Protein AF-W3AK14-F1 (afdb_monomer_lite)

pLDDT: mean 89.76, std 12.46, range [32.94, 98.81]

Structure (mmCIF, N/CA/C/O backbone):
data_AF-W3AK14-F1
#
_entry.id   AF-W3AK14-F1
#
loop_
_atom_site.group_PDB
_atom_site.id
_atom_site.type_symbol
_atom_site.label_atom_id
_atom_site.label_alt_id
_atom_site.label_comp_id
_atom_site.label_asym_id
_atom_site.label_entity_id
_atom_site.label_seq_id
_atom_site.pdbx_PDB_ins_code
_atom_site.Cartn_x
_atom_site.Cartn_y
_atom_site.Cartn_z
_atom_site.occupancy
_atom_site.B_iso_or_equiv
_atom_site.auth_seq_id
_atom_site.auth_comp_id
_atom_site.auth_asym_id
_atom_site.auth_atom_id
_atom_site.pdbx_PDB_model_num
ATOM 1 N N . MET A 1 1 ? -18.437 -0.699 27.699 1.00 44.84 1 MET A N 1
ATOM 2 C CA . MET A 1 1 ? -18.982 -1.347 26.489 1.00 44.84 1 MET A CA 1
ATOM 3 C C . MET A 1 1 ? -18.804 -2.836 26.699 1.00 44.84 1 MET A C 1
ATOM 5 O O . MET A 1 1 ? -17.667 -3.272 26.769 1.00 44.84 1 MET A O 1
ATOM 9 N N . SER A 1 2 ? -19.883 -3.567 26.959 1.00 55.47 2 SER A N 1
ATOM 10 C CA . SER A 1 2 ? -19.869 -5.024 27.132 1.00 55.47 2 SER A CA 1
ATOM 11 C C . SER A 1 2 ? -20.672 -5.646 25.998 1.00 55.47 2 SER A C 1
ATOM 13 O O . SER A 1 2 ? -21.665 -5.057 25.571 1.00 55.47 2 SER A O 1
ATOM 15 N N . GLN A 1 3 ? -20.251 -6.815 25.521 1.00 64.12 3 GLN A N 1
ATOM 16 C CA . GLN A 1 3 ? -21.016 -7.585 24.542 1.00 64.12 3 GLN A CA 1
ATOM 17 C C . GLN A 1 3 ? -22.385 -7.965 25.135 1.00 64.12 3 GLN A C 1
ATOM 19 O O . GLN A 1 3 ? -22.502 -8.167 26.348 1.00 64.12 3 GLN A O 1
ATOM 24 N N . GLY A 1 4 ? -23.422 -8.018 24.294 1.00 69.06 4 GLY A N 1
ATOM 25 C CA . GLY A 1 4 ? -24.735 -8.532 24.696 1.00 69.06 4 GLY A CA 1
ATOM 26 C C . GLY A 1 4 ? -24.680 -10.038 24.968 1.00 69.06 4 GLY A C 1
ATOM 27 O O . GLY A 1 4 ? -23.775 -10.718 24.486 1.00 69.06 4 GLY A O 1
ATOM 28 N N . ASP A 1 5 ? -25.643 -10.573 25.722 1.00 76.62 5 ASP A N 1
ATOM 29 C CA . ASP A 1 5 ? -25.675 -12.007 26.060 1.00 76.62 5 ASP A CA 1
ATOM 30 C C . ASP A 1 5 ? -25.705 -12.917 24.821 1.00 76.62 5 ASP A C 1
ATOM 32 O O . ASP A 1 5 ? -25.128 -14.004 24.848 1.00 76.62 5 ASP A O 1
ATOM 36 N N . ASP A 1 6 ? -26.275 -12.438 23.714 1.00 79.06 6 ASP A N 1
ATOM 37 C CA . ASP A 1 6 ? -26.351 -13.150 22.434 1.00 79.06 6 ASP A CA 1
ATOM 38 C C . ASP A 1 6 ? -24.960 -13.520 21.875 1.00 79.06 6 ASP A C 1
ATOM 40 O O . ASP A 1 6 ? -24.772 -14.560 21.247 1.00 79.06 6 ASP A O 1
ATOM 44 N N . TYR A 1 7 ? -23.924 -12.733 22.180 1.00 79.94 7 TYR A N 1
ATOM 45 C CA . TYR A 1 7 ? -22.560 -12.977 21.696 1.00 79.94 7 TYR A CA 1
ATOM 46 C C . TYR A 1 7 ? -21.865 -14.153 22.406 1.00 79.94 7 TYR A C 1
ATOM 48 O O . TYR A 1 7 ? -20.854 -14.656 21.912 1.00 79.94 7 TYR A O 1
ATOM 56 N N . LYS A 1 8 ? -22.390 -14.621 23.549 1.00 79.69 8 LYS A N 1
ATOM 57 C CA . LYS A 1 8 ? -21.769 -15.693 24.353 1.00 79.69 8 LYS A CA 1
ATOM 58 C C . LYS A 1 8 ? -21.825 -17.068 23.692 1.00 79.69 8 LYS A C 1
ATOM 60 O O . LYS A 1 8 ? -21.011 -17.921 24.022 1.00 79.69 8 LYS A O 1
ATOM 65 N N . ALA A 1 9 ? -22.788 -17.297 22.801 1.00 82.31 9 ALA A N 1
ATOM 66 C CA . ALA A 1 9 ? -22.972 -18.587 22.135 1.00 82.31 9 ALA A CA 1
ATOM 67 C C . ALA A 1 9 ? -22.236 -18.693 20.784 1.00 82.31 9 ALA A C 1
ATOM 69 O O . ALA A 1 9 ? -22.423 -19.672 20.066 1.00 82.31 9 ALA A O 1
ATOM 70 N N . ILE A 1 10 ? -21.417 -17.700 20.421 1.00 89.81 10 ILE A N 1
ATOM 71 C CA . ILE A 1 10 ? -20.567 -17.741 19.226 1.00 89.81 10 ILE A CA 1
ATOM 72 C C . ILE A 1 10 ? -19.163 -18.210 19.608 1.00 89.81 10 ILE A C 1
ATOM 74 O O . ILE A 1 10 ? -18.569 -17.703 20.558 1.00 89.81 10 ILE A O 1
ATOM 78 N N . GLU A 1 11 ? -18.619 -19.149 18.836 1.00 87.31 11 GLU A N 1
ATOM 79 C CA . GLU A 1 11 ? -17.213 -19.544 18.926 1.00 87.31 11 GLU A CA 1
ATOM 80 C C . GLU A 1 11 ? -16.347 -18.512 18.190 1.00 87.31 11 GLU A C 1
ATOM 82 O O . GLU A 1 11 ? -16.301 -18.453 16.958 1.00 87.31 11 GLU A O 1
ATOM 87 N N . TRP A 1 12 ? -15.696 -17.647 18.963 1.00 89.44 12 TRP A N 1
ATOM 88 C CA . TRP A 1 12 ? -14.807 -16.606 18.452 1.00 89.44 12 TRP A CA 1
ATOM 89 C C . TRP A 1 12 ? -13.426 -17.165 18.098 1.00 89.44 12 TRP A C 1
ATOM 91 O O . TRP A 1 12 ? -13.059 -18.256 18.530 1.00 89.44 12 TRP A O 1
ATOM 101 N N . GLN A 1 13 ? -12.654 -16.424 17.297 1.00 83.50 13 GLN A N 1
ATOM 102 C CA . GLN A 1 13 ? -11.307 -16.858 16.905 1.00 83.50 13 GLN A CA 1
ATOM 103 C C . GLN A 1 13 ? -10.377 -17.020 18.103 1.00 83.50 13 GLN A C 1
ATOM 105 O O . GLN A 1 13 ? -9.667 -18.016 18.209 1.00 83.50 13 GLN A O 1
ATOM 110 N N . ASP A 1 14 ? -10.404 -16.014 18.968 1.00 81.25 14 ASP A N 1
ATOM 111 C CA . ASP A 1 14 ? -9.589 -15.915 20.161 1.00 81.25 14 ASP A CA 1
ATOM 112 C C . ASP A 1 14 ? -10.519 -15.785 21.372 1.00 81.25 14 ASP A C 1
ATOM 114 O O . ASP A 1 14 ? -11.546 -15.091 21.327 1.00 81.25 14 ASP A O 1
ATOM 118 N N . ASP A 1 15 ? -10.149 -16.445 22.470 1.00 84.62 15 ASP A N 1
ATOM 119 C CA . ASP A 1 15 ? -10.844 -16.328 23.752 1.00 84.62 15 ASP A CA 1
ATOM 120 C C . ASP A 1 15 ? -10.463 -14.995 24.414 1.00 84.62 15 ASP A C 1
ATOM 122 O O . ASP A 1 15 ? -9.500 -14.892 25.176 1.00 84.62 15 ASP A O 1
ATOM 126 N N . LEU A 1 16 ? -11.158 -13.934 24.000 1.00 85.44 16 LEU A N 1
ATOM 127 C CA . LEU A 1 16 ? -10.924 -12.561 24.438 1.00 85.44 16 LEU A CA 1
ATOM 128 C C . LEU A 1 16 ? -11.930 -12.142 25.504 1.00 85.44 16 LEU A C 1
ATOM 130 O O . LEU A 1 16 ? -13.142 -12.323 25.348 1.00 85.44 16 LEU A O 1
ATOM 134 N N . GLU A 1 17 ? -11.429 -11.480 26.545 1.00 85.12 17 GLU A N 1
ATOM 135 C CA . GLU A 1 17 ? -12.278 -10.868 27.564 1.00 85.12 17 GLU A CA 1
ATOM 136 C C . GLU A 1 17 ? -13.127 -9.732 26.967 1.00 85.12 17 GLU A C 1
ATOM 138 O O . GLU A 1 17 ? -12.757 -9.075 25.991 1.00 85.12 17 GLU A O 1
ATOM 143 N N . ASN A 1 18 ? -14.292 -9.467 27.564 1.00 83.56 18 ASN A N 1
ATOM 144 C CA . ASN A 1 18 ? -15.241 -8.478 27.041 1.00 83.56 18 ASN A CA 1
ATOM 145 C C . ASN A 1 18 ? -14.652 -7.067 26.910 1.00 83.56 18 ASN A C 1
ATOM 147 O O . ASN A 1 18 ? -15.048 -6.317 26.019 1.00 83.56 18 ASN A O 1
ATOM 151 N N . ASP A 1 19 ? -13.735 -6.685 27.794 1.00 87.31 19 ASP A N 1
ATOM 152 C CA . ASP A 1 19 ? -13.059 -5.391 27.763 1.00 87.31 19 ASP A CA 1
ATOM 153 C C . ASP A 1 19 ? -11.924 -5.332 26.727 1.00 87.31 19 ASP A C 1
ATOM 155 O O . ASP A 1 19 ? -11.477 -4.237 26.387 1.00 87.31 19 ASP A O 1
ATOM 159 N N . GLN A 1 20 ? -11.510 -6.464 26.160 1.00 89.19 20 GLN A N 1
ATOM 160 C CA . GLN A 1 20 ? -10.538 -6.547 25.069 1.00 89.19 20 GLN A CA 1
ATOM 161 C C . GLN A 1 20 ? -11.198 -6.440 23.692 1.00 89.19 20 GLN A C 1
ATOM 163 O O . GLN A 1 20 ? -10.502 -6.417 22.680 1.00 89.19 20 GLN A O 1
ATOM 168 N N . VAL A 1 21 ? -12.524 -6.340 23.626 1.00 91.81 21 VAL A N 1
ATOM 169 C CA . VAL A 1 21 ? -13.278 -6.336 22.371 1.00 91.81 21 VAL A CA 1
ATOM 170 C C . VAL A 1 21 ? -14.102 -5.057 22.243 1.00 91.81 21 VAL A C 1
ATOM 172 O O . VAL A 1 21 ? -14.650 -4.543 23.221 1.00 91.81 21 VAL A O 1
ATOM 175 N N . ALA A 1 22 ? -14.189 -4.528 21.026 1.00 93.56 22 ALA A N 1
ATOM 176 C CA . ALA A 1 22 ? -15.160 -3.503 20.659 1.00 93.56 22 ALA A CA 1
ATOM 177 C C . ALA A 1 22 ? -16.280 -4.114 19.808 1.00 93.56 22 ALA A C 1
ATOM 179 O O . ALA A 1 22 ? -16.039 -5.013 19.003 1.00 93.56 22 ALA A O 1
ATOM 180 N N . THR A 1 23 ? -17.502 -3.599 19.954 1.00 93.69 23 THR A N 1
ATOM 181 C CA . THR A 1 23 ? -18.663 -4.042 19.170 1.00 93.69 23 THR A CA 1
ATOM 182 C C . THR A 1 23 ? -19.266 -2.870 18.407 1.00 93.69 23 THR A C 1
ATOM 184 O O . THR A 1 23 ? -19.572 -1.833 18.999 1.00 93.69 23 THR A O 1
ATOM 187 N N . VAL A 1 24 ? -19.465 -3.031 17.097 1.00 93.94 24 VAL A N 1
ATOM 188 C CA . VAL A 1 24 ? -20.195 -2.053 16.278 1.00 93.94 24 VAL A CA 1
ATOM 189 C C . VAL A 1 24 ? -21.686 -2.352 16.385 1.00 93.94 24 VAL A C 1
ATOM 191 O O . VAL A 1 24 ? -22.186 -3.273 15.752 1.00 93.94 24 VAL A O 1
ATOM 194 N N . HIS A 1 25 ? -22.404 -1.566 17.188 1.00 89.81 25 HIS A N 1
ATOM 195 C CA . HIS A 1 25 ? -23.840 -1.779 17.416 1.00 89.81 25 HIS A CA 1
ATOM 196 C C . HIS A 1 25 ? -24.727 -1.347 16.243 1.00 89.81 25 HIS A C 1
ATOM 198 O O . HIS A 1 25 ? -25.789 -1.921 16.021 1.00 89.81 25 HIS A O 1
ATOM 204 N N . LEU A 1 26 ? -24.330 -0.302 15.514 1.00 90.75 26 LEU A N 1
ATOM 205 C CA . LEU A 1 26 ? -25.087 0.205 14.377 1.00 90.75 26 LEU A CA 1
ATOM 206 C C . LEU A 1 26 ? -24.144 0.851 13.371 1.00 90.75 26 LEU A C 1
ATOM 208 O O . LEU A 1 26 ? -23.379 1.751 13.709 1.00 90.75 26 LEU A O 1
ATOM 212 N N . LEU A 1 27 ? -24.270 0.430 12.117 1.00 93.44 27 LEU A N 1
ATOM 213 C CA . LEU A 1 27 ? -23.624 1.061 10.979 1.00 93.44 27 LEU A CA 1
ATOM 214 C C . LEU A 1 27 ? -24.686 1.381 9.931 1.00 93.44 27 LEU A C 1
ATOM 216 O O . LEU A 1 27 ? -25.362 0.490 9.419 1.00 93.44 27 LEU A O 1
ATOM 220 N N . ALA A 1 28 ? -24.820 2.660 9.598 1.00 92.19 28 ALA A N 1
ATOM 221 C CA . ALA A 1 28 ? -25.765 3.123 8.596 1.00 92.19 28 ALA A CA 1
ATOM 222 C C . ALA A 1 28 ? -25.130 4.205 7.723 1.00 92.19 28 ALA A C 1
ATOM 224 O O . ALA A 1 28 ? -24.455 5.106 8.213 1.00 92.19 28 ALA A O 1
ATOM 225 N N . ILE A 1 29 ? -25.391 4.129 6.418 1.00 91.62 29 ILE A N 1
ATOM 226 C CA . ILE A 1 29 ? -25.016 5.153 5.441 1.00 91.62 29 ILE A CA 1
ATOM 227 C C . ILE A 1 29 ? -26.296 5.685 4.809 1.00 91.62 29 ILE A C 1
ATOM 229 O O . ILE A 1 29 ? -27.129 4.904 4.337 1.00 91.62 29 ILE A O 1
ATOM 233 N N . CYS A 1 30 ? -26.434 7.012 4.769 1.00 92.62 30 CYS A N 1
ATOM 234 C CA . CYS A 1 30 ? -27.542 7.678 4.090 1.00 92.62 30 CYS A CA 1
ATOM 235 C C . CYS A 1 30 ? -27.665 7.173 2.634 1.00 92.62 30 CYS A C 1
ATOM 237 O O . CYS A 1 30 ? -26.647 7.148 1.938 1.00 92.62 30 CYS A O 1
ATOM 239 N N . PRO A 1 31 ? -28.866 6.799 2.138 1.00 91.94 31 PRO A N 1
ATOM 240 C CA . PRO A 1 31 ? -29.036 6.182 0.818 1.00 91.94 31 PRO A CA 1
ATOM 241 C C . PRO A 1 31 ? -28.364 6.931 -0.343 1.00 91.94 31 PRO A C 1
ATOM 243 O O . PRO A 1 31 ? -27.741 6.300 -1.192 1.00 91.94 31 PRO A O 1
ATOM 246 N N . GLY A 1 32 ? -28.393 8.271 -0.347 1.00 94.00 32 GLY A N 1
ATOM 247 C CA . GLY A 1 32 ? -27.749 9.095 -1.386 1.00 94.00 32 GLY A CA 1
ATOM 248 C C . GLY A 1 32 ? -26.211 9.042 -1.413 1.00 94.00 32 GLY A C 1
ATOM 249 O O . GLY A 1 32 ? -25.587 9.524 -2.361 1.00 94.00 32 GLY A O 1
ATOM 250 N N . TYR A 1 33 ? -25.597 8.447 -0.388 1.00 90.06 33 TYR A N 1
ATOM 251 C CA . TYR A 1 33 ? -24.147 8.340 -0.201 1.00 90.06 33 TYR A CA 1
ATOM 252 C C . TYR A 1 33 ? -23.646 6.887 -0.200 1.00 90.06 33 TYR A C 1
ATOM 254 O O . TYR A 1 33 ? -22.452 6.641 -0.018 1.00 90.06 33 TYR A O 1
ATOM 262 N N . GLN A 1 34 ? -24.532 5.912 -0.420 1.00 87.25 34 GLN A N 1
ATOM 263 C CA . GLN A 1 34 ? -24.154 4.504 -0.540 1.00 87.25 34 GLN A CA 1
ATOM 264 C C . GLN A 1 34 ? -23.366 4.241 -1.836 1.00 87.25 34 GLN A C 1
ATOM 266 O O . GLN A 1 34 ? -23.369 5.046 -2.765 1.00 87.25 34 GLN A O 1
ATOM 271 N N . GLY A 1 35 ? -22.643 3.117 -1.887 1.00 85.19 35 GLY A N 1
ATOM 272 C CA . GLY A 1 35 ? -21.841 2.732 -3.058 1.00 85.19 35 GLY A CA 1
ATOM 273 C C . GLY A 1 35 ? -20.520 3.495 -3.230 1.00 85.19 35 GLY A C 1
ATOM 274 O O . GLY A 1 35 ? -19.834 3.285 -4.221 1.00 85.19 35 GLY A O 1
ATOM 275 N N . ARG A 1 36 ? -20.138 4.348 -2.268 1.00 88.88 36 ARG A N 1
ATOM 276 C CA . ARG A 1 36 ? -18.900 5.158 -2.291 1.00 88.88 36 ARG A CA 1
ATOM 277 C C . ARG A 1 36 ? -17.838 4.686 -1.291 1.00 88.88 36 ARG A C 1
ATOM 279 O O . ARG A 1 36 ? -17.079 5.491 -0.767 1.00 88.88 36 ARG A O 1
ATOM 286 N N . SER A 1 37 ? -17.863 3.403 -0.928 1.00 87.06 37 SER A N 1
ATOM 287 C CA . SER A 1 37 ? -16.956 2.785 0.061 1.00 87.06 37 SER A CA 1
ATOM 288 C C . SER A 1 37 ? -16.943 3.417 1.467 1.00 87.06 37 SER A C 1
ATOM 290 O O . SER A 1 37 ? -16.118 3.046 2.293 1.00 87.06 37 SER A O 1
ATOM 292 N N . LEU A 1 38 ? -17.885 4.312 1.792 1.00 90.00 38 LEU A N 1
ATOM 293 C CA . LEU A 1 38 ? -17.934 4.989 3.095 1.00 90.00 38 LEU A CA 1
ATOM 294 C C . LEU A 1 38 ? -18.124 4.024 4.269 1.00 90.00 38 LEU A C 1
ATOM 296 O O . LEU A 1 38 ? -17.532 4.229 5.317 1.00 90.00 38 LEU A O 1
ATOM 300 N N . GLY A 1 39 ? -18.915 2.960 4.099 1.00 92.94 39 GLY A N 1
ATOM 301 C CA . GLY A 1 39 ? -19.107 1.971 5.163 1.00 92.94 39 GLY A CA 1
ATOM 302 C C . GLY A 1 39 ? -17.822 1.220 5.521 1.00 92.94 39 GLY A C 1
ATOM 303 O O . GLY A 1 39 ? -17.601 0.946 6.692 1.00 92.94 39 GLY A O 1
ATOM 304 N N . ILE A 1 40 ? -16.949 0.967 4.539 1.00 90.50 40 ILE A N 1
ATOM 305 C CA . ILE A 1 40 ? -15.630 0.357 4.772 1.00 90.50 40 ILE A CA 1
ATOM 306 C C . ILE A 1 40 ? -14.743 1.336 5.543 1.00 90.50 40 ILE A C 1
ATOM 308 O O . ILE A 1 40 ? -14.226 0.972 6.590 1.00 90.50 40 ILE A O 1
ATOM 312 N N . ARG A 1 41 ? -14.686 2.602 5.110 1.00 88.12 41 ARG A N 1
ATOM 313 C CA . ARG A 1 41 ? -13.916 3.654 5.797 1.00 88.12 41 ARG A CA 1
ATOM 314 C C . ARG A 1 41 ? -14.342 3.866 7.251 1.00 88.12 41 ARG A C 1
ATOM 316 O O . ARG A 1 41 ? -13.508 4.123 8.106 1.00 88.12 41 ARG A O 1
ATOM 323 N N . ILE A 1 42 ? -15.641 3.763 7.546 1.00 94.12 42 ILE A N 1
ATOM 324 C CA . ILE A 1 42 ? -16.137 3.852 8.928 1.00 94.12 42 ILE A CA 1
ATOM 325 C C . ILE A 1 42 ? -15.684 2.644 9.754 1.00 94.12 42 ILE A C 1
ATOM 327 O O . ILE A 1 42 ? -15.353 2.809 10.923 1.00 94.12 42 ILE A O 1
ATOM 331 N N . LEU A 1 43 ? -15.684 1.440 9.175 1.00 95.12 43 LEU A N 1
ATOM 332 C CA . LEU A 1 43 ? -15.215 0.237 9.868 1.00 95.12 43 LEU A CA 1
ATOM 333 C C . LEU A 1 43 ? -13.708 0.288 10.140 1.00 95.12 43 LEU A C 1
ATOM 335 O O . LEU A 1 43 ? -13.295 -0.100 11.226 1.00 95.12 43 LEU A O 1
ATOM 339 N N . GLU A 1 44 ? -12.923 0.809 9.197 1.00 89.12 44 GLU A N 1
ATOM 340 C CA . GLU A 1 44 ? -11.485 1.051 9.366 1.00 89.12 44 GLU A CA 1
ATOM 341 C C . GLU A 1 44 ? -11.224 2.054 10.504 1.00 89.12 44 GLU A C 1
ATOM 343 O O . GLU A 1 44 ? -10.461 1.759 11.418 1.00 89.12 44 GLU A O 1
ATOM 348 N N . GLU A 1 45 ? -11.936 3.187 10.549 1.00 90.12 45 GLU A N 1
ATOM 349 C CA . GLU A 1 45 ? -11.798 4.137 11.668 1.00 90.12 45 GLU A CA 1
ATOM 350 C C . GLU A 1 45 ? -12.267 3.530 13.002 1.00 90.12 45 GLU A C 1
ATOM 352 O O . GLU A 1 45 ? -11.667 3.767 14.050 1.00 90.12 45 GLU A O 1
ATOM 357 N N . ALA A 1 46 ? -13.332 2.722 12.996 1.00 94.06 46 ALA A N 1
ATOM 358 C CA . ALA A 1 46 ? -13.801 2.041 14.201 1.00 94.06 46 ALA A CA 1
ATOM 359 C C . ALA A 1 46 ? -12.753 1.056 14.743 1.00 94.06 46 ALA A C 1
ATOM 361 O O . ALA A 1 46 ? -12.567 0.965 15.958 1.00 94.06 46 ALA A O 1
ATOM 362 N N . GLU A 1 47 ? -12.061 0.345 13.854 1.00 91.06 47 GLU A N 1
ATOM 363 C CA . GLU A 1 47 ? -10.939 -0.530 14.186 1.00 91.06 47 GLU A CA 1
ATOM 364 C C . GLU A 1 47 ? -9.771 0.263 14.777 1.00 91.06 47 GLU A C 1
ATOM 366 O O . GLU A 1 47 ? -9.238 -0.130 15.813 1.00 91.06 47 GLU A O 1
ATOM 371 N N . GLU A 1 48 ? -9.419 1.410 14.192 1.00 83.44 48 GLU A N 1
ATOM 372 C CA . GLU A 1 48 ? -8.372 2.279 14.732 1.00 83.44 48 GLU A CA 1
ATOM 373 C C . GLU A 1 48 ? -8.720 2.817 16.117 1.00 83.44 48 GLU A C 1
ATOM 375 O O . GLU A 1 48 ? -7.904 2.740 17.037 1.00 83.44 48 GLU A O 1
ATOM 380 N N . ILE A 1 49 ? -9.937 3.335 16.297 1.00 86.56 49 ILE A N 1
ATOM 381 C CA . ILE A 1 49 ? -10.415 3.814 17.597 1.00 86.56 49 ILE A CA 1
ATOM 382 C C . ILE A 1 49 ? -10.376 2.671 18.613 1.00 86.56 49 ILE A C 1
ATOM 384 O O . ILE A 1 49 ? -9.949 2.873 19.751 1.00 86.56 49 ILE A O 1
ATOM 388 N N . ALA A 1 50 ? -10.798 1.467 18.229 1.00 90.62 50 ALA A N 1
ATOM 389 C CA . ALA A 1 50 ? -10.732 0.300 19.095 1.00 90.62 50 ALA A CA 1
ATOM 390 C C . ALA A 1 50 ? -9.271 -0.055 19.444 1.00 90.62 50 ALA A C 1
ATOM 392 O O . ALA A 1 50 ? -8.956 -0.213 20.624 1.00 90.62 50 ALA A O 1
ATOM 393 N N . GLY A 1 51 ? -8.360 -0.068 18.471 1.00 84.81 51 GLY A N 1
ATOM 394 C CA . GLY A 1 51 ? -6.932 -0.312 18.692 1.00 84.81 51 GLY A CA 1
ATOM 395 C C . GLY A 1 51 ? -6.275 0.721 19.613 1.00 84.81 51 GLY A C 1
ATOM 396 O O . GLY A 1 51 ? -5.617 0.343 20.583 1.00 84.81 51 GLY A O 1
ATOM 397 N N . ARG A 1 52 ? -6.535 2.021 19.405 1.00 81.69 52 ARG A N 1
ATOM 398 C CA . ARG A 1 52 ? -6.070 3.114 20.292 1.00 81.69 52 ARG A CA 1
ATOM 399 C C . ARG A 1 52 ? -6.586 2.958 21.730 1.00 81.69 52 ARG A C 1
ATOM 401 O O . ARG A 1 52 ? -5.940 3.409 22.668 1.00 81.69 52 ARG A O 1
ATOM 408 N N . ASN A 1 53 ? -7.729 2.294 21.907 1.00 84.44 53 ASN A N 1
ATOM 409 C CA . ASN A 1 53 ? -8.318 1.971 23.208 1.00 84.44 53 ASN A CA 1
ATOM 410 C C . ASN A 1 53 ? -7.909 0.581 23.742 1.00 84.44 53 ASN A C 1
ATOM 412 O O . ASN A 1 53 ? -8.578 0.047 24.632 1.00 84.44 53 ASN A O 1
ATOM 416 N N . GLY A 1 54 ? -6.843 -0.021 23.199 1.00 85.75 54 GLY A N 1
ATOM 417 C CA . GLY A 1 54 ? -6.281 -1.292 23.666 1.00 85.75 54 GLY A CA 1
ATOM 418 C C . GLY A 1 54 ? -7.144 -2.518 23.363 1.00 85.75 54 GLY A C 1
ATOM 419 O O . GLY A 1 54 ? -7.002 -3.547 24.026 1.00 85.75 54 GLY A O 1
ATOM 420 N N . LYS A 1 55 ? -8.069 -2.422 22.402 1.00 92.31 55 LYS A N 1
ATOM 421 C CA . LYS A 1 55 ? -8.898 -3.555 21.977 1.00 92.31 55 LYS A CA 1
ATOM 422 C C . LYS A 1 55 ? -8.122 -4.436 21.003 1.00 92.31 55 LYS A C 1
ATOM 424 O O . LYS A 1 55 ? -7.339 -3.951 20.196 1.00 92.31 55 LYS A O 1
ATOM 429 N N . LYS A 1 56 ? -8.389 -5.735 21.075 1.00 90.94 56 LYS A N 1
ATOM 430 C CA . LYS A 1 56 ? -7.758 -6.803 20.293 1.00 90.94 56 LYS A CA 1
ATOM 431 C C . LYS A 1 56 ? -8.649 -7.333 19.173 1.00 90.94 56 LYS A C 1
ATOM 433 O O . LYS A 1 56 ? -8.162 -8.027 18.290 1.00 90.94 56 LYS A O 1
ATOM 438 N N . ALA A 1 57 ? -9.943 -7.022 19.195 1.00 93.69 57 ALA A N 1
ATOM 439 C CA . ALA A 1 57 ? -10.869 -7.403 18.138 1.00 93.69 57 ALA A CA 1
ATOM 440 C C . ALA A 1 57 ? -12.032 -6.416 18.014 1.00 93.69 57 ALA A C 1
ATOM 442 O O . ALA A 1 57 ? -12.461 -5.798 18.997 1.00 93.69 57 ALA A O 1
ATOM 443 N N . LEU A 1 58 ? -12.566 -6.326 16.799 1.00 94.88 58 LEU A N 1
ATOM 444 C CA . LEU A 1 58 ? -13.825 -5.671 16.476 1.00 94.88 58 LEU A CA 1
ATOM 445 C C . LEU A 1 58 ? -14.847 -6.745 16.085 1.00 94.88 58 LEU A C 1
ATOM 447 O O . LEU A 1 58 ? -14.573 -7.592 15.231 1.00 94.88 58 LEU A O 1
ATOM 451 N N . ARG A 1 59 ? -16.027 -6.719 16.707 1.00 95.50 59 ARG A N 1
ATOM 452 C CA . ARG A 1 59 ? -17.126 -7.653 16.429 1.00 95.50 59 ARG A CA 1
ATOM 453 C C . ARG A 1 59 ? -18.378 -6.912 15.985 1.00 95.50 59 ARG A C 1
ATOM 455 O O . ARG A 1 59 ? -18.622 -5.778 16.399 1.00 95.50 59 ARG A O 1
ATOM 462 N N . LEU A 1 60 ? -19.169 -7.558 15.142 1.00 95.56 60 LEU A N 1
ATOM 463 C CA . LEU A 1 60 ? -20.470 -7.056 14.710 1.00 95.56 60 LEU A CA 1
ATOM 464 C C . LEU A 1 60 ? -21.386 -8.207 14.306 1.00 95.56 60 LEU A C 1
ATOM 466 O O . LEU A 1 60 ? -20.928 -9.318 14.026 1.00 95.56 60 LEU A O 1
ATOM 470 N N . ASP A 1 61 ? -22.673 -7.907 14.214 1.00 94.50 61 ASP A N 1
ATOM 471 C CA . ASP A 1 61 ? -23.687 -8.801 13.678 1.00 94.50 61 ASP A CA 1
ATOM 472 C C . ASP A 1 61 ? -24.486 -8.124 12.557 1.00 94.50 61 ASP A C 1
ATOM 474 O O . ASP A 1 61 ? -24.514 -6.899 12.403 1.00 94.50 61 ASP A O 1
ATOM 478 N N . ALA A 1 62 ? -25.104 -8.943 11.711 1.00 93.50 62 ALA A N 1
ATOM 479 C CA . ALA A 1 62 ? -26.069 -8.468 10.734 1.00 93.50 62 ALA A CA 1
ATOM 480 C C . ALA A 1 62 ? -27.111 -9.520 10.394 1.00 93.50 62 ALA A C 1
ATOM 482 O O . ALA A 1 62 ? -26.848 -10.721 10.403 1.00 93.50 62 ALA A O 1
ATOM 483 N N . LEU A 1 63 ? -28.289 -9.042 9.990 1.00 93.31 63 LEU A N 1
ATOM 484 C CA . LEU A 1 63 ? -29.333 -9.891 9.433 1.00 93.31 63 LEU A CA 1
ATOM 485 C C . LEU A 1 63 ? -28.775 -10.730 8.280 1.00 93.31 63 LEU A C 1
ATOM 487 O O . LEU A 1 63 ? -28.173 -10.201 7.340 1.00 93.31 63 LEU A O 1
ATOM 491 N N . LYS A 1 64 ? -29.062 -12.032 8.296 1.00 93.69 64 LYS A N 1
ATOM 492 C CA . LYS A 1 64 ? -28.676 -12.975 7.236 1.00 93.69 64 LYS A CA 1
ATOM 493 C C . LYS A 1 64 ? -29.132 -12.521 5.847 1.00 93.69 64 LYS A C 1
ATOM 495 O O . LYS A 1 64 ? -28.440 -12.755 4.853 1.00 93.69 64 LYS A O 1
ATOM 500 N N . THR A 1 65 ? -30.262 -11.822 5.775 1.00 93.31 65 THR A N 1
ATOM 501 C CA . THR A 1 65 ? -30.843 -11.265 4.546 1.00 93.31 65 THR A CA 1
ATOM 502 C C . THR A 1 65 ? -30.167 -9.976 4.063 1.00 93.31 65 THR A C 1
ATOM 504 O O . THR A 1 65 ? -30.342 -9.604 2.902 1.00 93.31 65 THR A O 1
ATOM 507 N N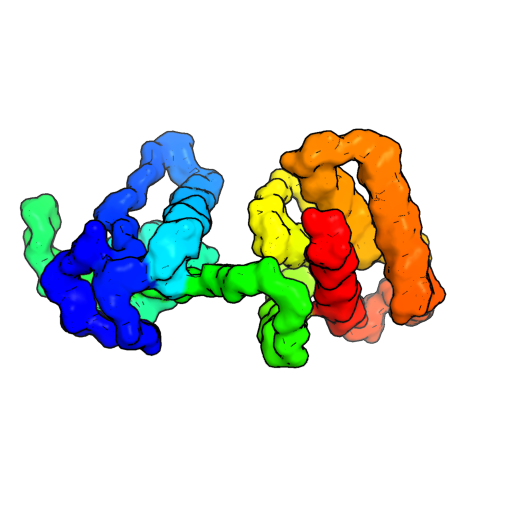 . ASN A 1 66 ? -29.350 -9.311 4.887 1.00 91.88 66 ASN A N 1
ATOM 508 C CA . ASN A 1 66 ? -28.641 -8.079 4.529 1.00 91.88 66 ASN A CA 1
ATOM 509 C C . ASN A 1 66 ? -27.356 -8.378 3.735 1.00 91.88 66 ASN A C 1
ATOM 511 O O . ASN A 1 66 ? -26.233 -8.131 4.175 1.00 91.88 66 ASN A O 1
ATOM 515 N N . ILE A 1 67 ? -27.534 -8.937 2.536 1.00 92.19 67 ILE A N 1
ATOM 516 C CA . ILE A 1 67 ? -26.448 -9.312 1.618 1.00 92.19 67 ILE A CA 1
ATOM 517 C C . ILE A 1 67 ? -25.468 -8.148 1.352 1.00 92.19 67 ILE A C 1
ATOM 519 O O . ILE A 1 67 ? -24.261 -8.407 1.354 1.00 92.19 67 ILE A O 1
ATOM 523 N N . PRO A 1 68 ? -25.911 -6.885 1.153 1.00 92.12 68 PRO A N 1
ATOM 524 C CA . PRO A 1 68 ? -24.988 -5.769 0.943 1.00 92.12 68 PRO A CA 1
ATOM 525 C C . PRO A 1 68 ? -24.034 -5.539 2.121 1.00 92.12 68 PRO A C 1
ATOM 527 O O . PRO A 1 68 ? -22.832 -5.396 1.900 1.00 92.12 68 PRO A O 1
ATOM 530 N N . ALA A 1 69 ? -24.543 -5.550 3.358 1.00 91.88 69 ALA A N 1
ATOM 531 C CA . ALA A 1 69 ? -23.710 -5.361 4.545 1.00 91.88 69 ALA A CA 1
ATOM 532 C C . ALA A 1 69 ? -22.718 -6.516 4.726 1.00 91.88 69 ALA A C 1
ATOM 534 O O . ALA A 1 69 ? -21.536 -6.280 4.944 1.00 91.88 69 ALA A O 1
ATOM 535 N N . ARG A 1 70 ? -23.168 -7.759 4.526 1.00 94.06 70 ARG A N 1
ATOM 536 C CA . ARG A 1 70 ? -22.318 -8.956 4.628 1.00 94.06 70 ARG A CA 1
ATOM 537 C C . ARG A 1 70 ? -21.105 -8.892 3.697 1.00 94.06 70 ARG A C 1
ATOM 539 O O . ARG A 1 70 ? -19.974 -9.038 4.147 1.00 94.06 70 ARG A O 1
ATOM 546 N N . ARG A 1 71 ? -21.333 -8.576 2.415 1.00 92.50 71 ARG A N 1
ATOM 547 C CA . ARG A 1 71 ? -20.249 -8.399 1.429 1.00 92.50 71 ARG A CA 1
ATOM 548 C C . ARG A 1 71 ? -19.305 -7.262 1.805 1.00 92.50 71 ARG A C 1
ATOM 550 O O . ARG A 1 71 ? -18.111 -7.343 1.543 1.00 92.50 71 ARG A O 1
ATOM 557 N N . MET A 1 72 ? -19.843 -6.189 2.378 1.00 94.44 72 MET A N 1
ATOM 558 C CA . MET A 1 72 ? -19.041 -5.065 2.847 1.00 94.44 72 MET A CA 1
ATOM 559 C C . MET A 1 72 ? -18.141 -5.471 4.017 1.00 94.44 72 MET A C 1
ATOM 561 O O . MET A 1 72 ? -16.972 -5.107 3.997 1.00 94.44 72 MET A O 1
ATOM 565 N N . TYR A 1 73 ? -18.640 -6.246 4.984 1.00 95.75 73 TYR A N 1
ATOM 566 C CA . TYR A 1 73 ? -17.839 -6.730 6.114 1.00 95.75 73 TYR A CA 1
ATOM 567 C C . TYR A 1 73 ? -16.723 -7.670 5.663 1.00 95.75 73 TYR A C 1
ATOM 569 O O . TYR A 1 73 ? -15.575 -7.474 6.046 1.00 95.75 73 TYR A O 1
ATOM 577 N N . GLU A 1 74 ? -17.033 -8.627 4.788 1.00 91.38 74 GLU A N 1
ATOM 578 C CA . GLU A 1 74 ? -16.035 -9.537 4.208 1.00 91.38 74 GLU A CA 1
ATOM 579 C C . GLU A 1 74 ? -14.965 -8.760 3.422 1.00 91.38 74 GLU A C 1
ATOM 581 O O . GLU A 1 74 ? -13.769 -9.007 3.573 1.00 91.38 74 GLU A O 1
ATOM 586 N N . LYS A 1 75 ? -15.372 -7.750 2.636 1.00 88.44 75 LYS A N 1
ATOM 587 C CA . LYS A 1 75 ? -14.436 -6.856 1.934 1.00 88.44 75 LYS A CA 1
ATOM 588 C C . LYS A 1 75 ? -13.600 -6.011 2.901 1.00 88.44 75 LYS A C 1
ATOM 590 O O . LYS A 1 75 ? -12.447 -5.726 2.603 1.00 88.44 75 LYS A O 1
ATOM 595 N N . ALA A 1 76 ? -14.169 -5.644 4.045 1.00 89.25 76 ALA A N 1
ATOM 596 C CA . ALA A 1 76 ? -13.488 -4.974 5.144 1.00 89.25 76 ALA A CA 1
ATOM 597 C C . ALA A 1 76 ? -12.744 -5.960 6.068 1.00 89.25 76 ALA A C 1
ATOM 599 O O . ALA A 1 76 ? -12.484 -5.624 7.216 1.00 89.25 76 ALA A O 1
ATOM 600 N N . GLY A 1 77 ? -12.421 -7.178 5.621 1.00 90.06 77 GLY A N 1
ATOM 601 C CA . GLY A 1 77 ? -11.540 -8.099 6.348 1.00 90.06 77 GLY A CA 1
ATOM 602 C C . GLY A 1 77 ? -12.164 -8.812 7.550 1.00 90.06 77 GLY A C 1
ATOM 603 O O . GLY A 1 77 ? -11.447 -9.473 8.298 1.00 90.06 77 GLY A O 1
ATOM 604 N N . PHE A 1 78 ? -13.478 -8.711 7.754 1.00 95.62 78 PHE A N 1
ATOM 605 C CA . PHE A 1 78 ? -14.152 -9.482 8.793 1.00 95.62 78 PHE A CA 1
ATOM 606 C C . PHE A 1 78 ? -14.334 -10.940 8.375 1.00 95.62 78 PHE A C 1
ATOM 608 O O . PHE A 1 78 ? -14.733 -11.250 7.251 1.00 95.62 78 PHE A O 1
ATOM 615 N N . SER A 1 79 ? -14.126 -11.836 9.332 1.00 93.62 79 SER A N 1
ATOM 616 C CA . SER A 1 79 ? -14.377 -13.266 9.200 1.00 93.62 79 SER A CA 1
ATOM 617 C C . SER A 1 79 ? -15.717 -13.632 9.826 1.00 93.62 79 SER A C 1
ATOM 619 O O . SER A 1 79 ? -16.014 -13.221 10.945 1.00 93.62 79 SER A O 1
ATOM 621 N N . TYR A 1 80 ? -16.513 -14.437 9.126 1.00 95.44 80 TYR A N 1
ATOM 622 C CA . TYR A 1 80 ? -17.735 -15.030 9.671 1.00 95.44 80 TYR A CA 1
ATOM 623 C C . TYR A 1 80 ? -17.409 -16.002 10.818 1.00 95.44 80 TYR A C 1
ATOM 625 O O . TYR A 1 80 ? -16.490 -16.813 10.685 1.00 95.44 80 TYR A O 1
ATOM 633 N N . LYS A 1 81 ? -18.165 -15.929 11.921 1.00 95.12 81 LYS A N 1
ATOM 634 C CA . LYS A 1 81 ? -17.952 -16.742 13.136 1.00 95.12 81 LYS A CA 1
ATOM 635 C C . LYS A 1 81 ? -19.141 -17.606 13.537 1.00 95.12 81 LYS A C 1
ATOM 637 O O . LYS A 1 81 ? -18.953 -18.634 14.173 1.00 95.12 81 LYS A O 1
ATOM 642 N N . GLY A 1 82 ? -20.356 -17.253 13.134 1.00 93.56 82 GLY A N 1
ATOM 643 C CA . GLY A 1 82 ? -21.514 -18.080 13.449 1.00 93.56 82 GLY A CA 1
ATOM 644 C C . GLY A 1 82 ? -22.841 -17.426 13.118 1.00 93.56 82 GLY A C 1
ATOM 645 O O . GLY A 1 82 ? -22.907 -16.265 12.715 1.00 93.56 82 GLY A O 1
ATOM 646 N N . GLU A 1 83 ? -23.902 -18.201 13.298 1.00 94.56 83 GLU A N 1
ATOM 647 C CA . GLU A 1 83 ? -25.280 -17.795 13.060 1.00 94.56 83 GLU A CA 1
ATOM 648 C C . GLU A 1 83 ? -26.102 -18.072 14.314 1.00 94.56 83 GLU A C 1
ATOM 650 O O . GLU A 1 83 ? -25.964 -19.131 14.930 1.00 94.56 83 GLU A O 1
ATOM 655 N N . GLN A 1 84 ? -26.985 -17.143 14.669 1.00 93.19 84 GLN A N 1
ATOM 656 C CA . GLN A 1 84 ? -27.996 -17.371 15.696 1.00 93.19 84 GLN A CA 1
ATOM 657 C C . GLN A 1 84 ? -29.349 -16.859 15.254 1.00 93.19 84 GLN A C 1
ATOM 659 O O . GLN A 1 84 ? -29.465 -15.879 14.520 1.00 93.19 84 GLN A O 1
ATOM 664 N N . ARG A 1 85 ? -30.386 -17.508 15.776 1.00 92.12 85 ARG A N 1
ATOM 665 C CA . ARG A 1 85 ? -31.762 -17.080 15.595 1.00 92.12 85 ARG A CA 1
ATOM 666 C C . ARG A 1 85 ? -32.228 -16.322 16.826 1.00 92.12 85 ARG A C 1
ATOM 668 O O . ARG A 1 85 ? -32.447 -16.925 17.874 1.00 92.12 85 ARG A O 1
ATOM 675 N N . LEU A 1 86 ? -32.396 -15.015 16.675 1.00 87.94 86 LEU A N 1
ATOM 676 C CA . LEU A 1 86 ? -32.706 -14.090 17.760 1.00 87.94 86 LEU A CA 1
ATOM 677 C C . LEU A 1 86 ? -34.018 -13.360 17.488 1.00 87.94 86 LEU A C 1
ATOM 679 O O . LEU A 1 86 ? -34.467 -13.240 16.345 1.00 87.94 86 LEU A O 1
ATOM 683 N N . TYR A 1 87 ? -34.638 -12.868 18.555 1.00 85.81 87 TYR A N 1
ATOM 684 C CA . TYR A 1 87 ? -35.803 -12.003 18.454 1.00 85.81 87 TYR A CA 1
ATOM 685 C C . TYR A 1 87 ? -35.357 -10.541 18.384 1.00 85.81 87 TYR A C 1
ATOM 687 O O . TYR A 1 87 ? -34.709 -10.051 19.304 1.00 85.81 87 TYR A O 1
ATOM 695 N N . ALA A 1 88 ? -35.750 -9.831 17.328 1.00 79.00 88 ALA A N 1
ATOM 696 C CA . ALA A 1 88 ? -35.569 -8.388 17.210 1.00 79.00 88 ALA A CA 1
ATOM 697 C C . ALA A 1 88 ? -36.935 -7.700 17.108 1.00 79.00 88 ALA A C 1
ATOM 699 O O . ALA A 1 88 ? -37.774 -8.112 16.309 1.00 79.00 88 ALA A O 1
ATOM 700 N N . GLU A 1 89 ? -37.162 -6.630 17.877 1.00 80.31 89 GLU A N 1
ATOM 701 C CA . GLU A 1 89 ? -38.481 -5.979 17.994 1.00 80.31 89 GLU A CA 1
ATOM 702 C C . GLU A 1 89 ? -39.105 -5.594 16.642 1.00 80.31 89 GLU A C 1
ATOM 704 O O . GLU A 1 89 ? -40.311 -5.729 16.452 1.00 80.31 89 GLU A O 1
ATOM 709 N N . ASN A 1 90 ? -38.281 -5.179 15.677 1.00 77.06 90 ASN A N 1
ATOM 710 C CA . ASN A 1 90 ? -38.744 -4.678 14.381 1.00 77.06 90 ASN A CA 1
ATOM 711 C C . ASN A 1 90 ? -38.960 -5.772 13.322 1.00 77.06 90 ASN A C 1
ATOM 713 O O . ASN A 1 90 ? -39.622 -5.523 12.316 1.00 77.06 90 ASN A O 1
ATOM 717 N N . THR A 1 91 ? -38.378 -6.959 13.502 1.00 76.56 91 THR A N 1
ATOM 718 C CA . THR A 1 91 ? -38.378 -8.031 12.485 1.00 76.56 91 THR A CA 1
ATOM 719 C C . THR A 1 91 ? -38.860 -9.380 13.017 1.00 76.56 91 THR A C 1
ATOM 721 O O . THR A 1 91 ? -39.010 -10.322 12.241 1.00 76.56 91 THR A O 1
ATOM 724 N N . GLY A 1 92 ? -39.131 -9.488 14.318 1.00 88.25 92 GLY A N 1
ATOM 725 C CA . GLY A 1 92 ? -39.467 -10.739 14.988 1.00 88.25 92 GLY A CA 1
ATOM 726 C C . GLY A 1 92 ? -38.276 -11.697 15.059 1.00 88.25 92 GLY A C 1
ATOM 727 O O . GLY A 1 92 ? -37.121 -11.276 15.136 1.00 88.25 92 GLY A O 1
ATOM 728 N N . MET A 1 93 ? -38.565 -13.001 15.035 1.00 90.44 93 MET A N 1
ATOM 729 C CA . MET A 1 93 ? -37.540 -14.049 15.016 1.00 90.44 93 MET A CA 1
ATOM 730 C C . MET A 1 93 ? -36.802 -14.056 13.677 1.00 90.44 93 MET A C 1
ATOM 732 O O . MET A 1 93 ? -37.394 -14.396 12.650 1.00 90.44 93 MET A O 1
ATOM 736 N N . THR A 1 94 ? -35.509 -13.757 13.697 1.00 92.00 94 THR A N 1
ATOM 737 C CA . THR A 1 94 ? -34.674 -13.662 12.497 1.00 92.00 94 THR A CA 1
ATOM 738 C C . THR A 1 94 ? -33.279 -14.227 12.740 1.00 92.00 94 THR A C 1
ATOM 740 O O . THR A 1 94 ? -32.813 -14.305 13.875 1.00 92.00 94 THR A O 1
ATOM 743 N N . ASP A 1 95 ? -32.612 -14.614 11.656 1.00 93.06 95 ASP A N 1
ATOM 744 C CA . ASP A 1 95 ? -31.251 -15.136 11.701 1.00 93.06 95 ASP A CA 1
ATOM 745 C C . ASP A 1 95 ? -30.244 -13.981 11.582 1.00 93.06 95 ASP A C 1
ATOM 747 O O . ASP A 1 95 ? -30.304 -13.174 10.641 1.00 93.06 95 ASP A O 1
ATOM 751 N N . PHE A 1 96 ? -29.313 -13.920 12.527 1.00 94.25 96 PHE A N 1
ATOM 752 C CA . PHE A 1 96 ? -28.174 -13.011 12.554 1.00 94.25 96 PHE A CA 1
ATOM 753 C C . PHE A 1 96 ? -26.889 -13.783 12.293 1.00 94.25 96 PHE A C 1
ATOM 755 O O . PHE A 1 96 ? -26.698 -14.884 12.803 1.00 94.25 96 PHE A O 1
ATOM 762 N N . LEU A 1 97 ? -26.008 -13.184 11.501 1.00 95.44 97 LEU A N 1
ATOM 763 C CA . LEU A 1 97 ? -24.660 -13.667 11.248 1.00 95.44 97 LEU A CA 1
ATOM 764 C C . LEU A 1 97 ? -23.674 -12.786 12.005 1.00 95.44 97 LEU A C 1
ATOM 766 O O . LEU A 1 97 ? -23.769 -11.560 11.939 1.00 95.44 97 LEU A O 1
ATOM 770 N N . PHE A 1 98 ? -22.721 -13.421 12.671 1.00 95.88 98 PHE A N 1
ATOM 771 C CA . PHE A 1 98 ? -21.725 -12.778 13.515 1.00 95.88 98 PHE A CA 1
ATOM 772 C C . PHE A 1 98 ? -20.372 -12.778 12.822 1.00 95.88 98 PHE A C 1
ATOM 774 O O . PHE A 1 98 ? -19.977 -13.759 12.183 1.00 95.88 98 PHE A O 1
ATOM 781 N N . TYR A 1 99 ? -19.668 -11.664 12.964 1.00 96.31 99 TYR A N 1
ATOM 782 C CA . TYR A 1 99 ? -18.419 -11.386 12.282 1.00 96.31 99 TYR A CA 1
ATOM 783 C C . TYR A 1 99 ? -17.385 -10.836 13.262 1.00 96.31 99 TYR A C 1
ATOM 785 O O . TYR A 1 99 ? -17.715 -10.089 14.186 1.00 96.31 99 TYR A O 1
ATOM 793 N N . GLU A 1 100 ? -16.122 -11.174 13.027 1.00 94.94 100 GLU A N 1
ATOM 794 C CA . GLU A 1 100 ? -14.985 -10.725 13.829 1.00 94.94 100 GLU A CA 1
ATOM 795 C C . GLU A 1 100 ? -13.814 -10.323 12.936 1.00 94.94 100 GLU A C 1
ATOM 797 O O . GLU A 1 100 ? -13.523 -10.983 11.934 1.00 94.94 100 GLU A O 1
ATOM 802 N N . ARG A 1 101 ? -13.125 -9.255 13.331 1.00 93.69 101 ARG A N 1
ATOM 803 C CA . ARG A 1 101 ? -11.839 -8.839 12.778 1.00 93.69 101 ARG A CA 1
ATOM 804 C C . ARG A 1 101 ? -10.860 -8.611 13.927 1.00 93.69 101 ARG A C 1
ATOM 806 O O . ARG A 1 101 ? -11.142 -7.815 14.823 1.00 93.69 101 ARG A O 1
ATOM 813 N N . SER A 1 102 ? -9.729 -9.311 13.909 1.00 91.62 102 SER A N 1
ATOM 814 C CA . SER A 1 102 ? -8.648 -9.103 14.876 1.00 91.62 102 SER A CA 1
ATOM 815 C C . SER A 1 102 ? -7.981 -7.752 14.628 1.00 91.62 102 SER A C 1
ATOM 817 O O . SER A 1 102 ? -7.723 -7.382 13.484 1.00 91.62 102 SER A O 1
ATOM 819 N N . ILE A 1 103 ? -7.701 -7.028 15.707 1.00 88.38 103 ILE A N 1
ATOM 820 C CA . ILE A 1 103 ? -6.987 -5.756 15.686 1.00 88.38 103 ILE A CA 1
ATOM 821 C C . ILE A 1 103 ? -5.537 -6.056 16.029 1.00 88.38 103 ILE A C 1
ATOM 823 O O . ILE A 1 103 ? -5.220 -6.450 17.153 1.00 88.38 103 ILE A O 1
ATOM 827 N N . PHE A 1 104 ? -4.650 -5.846 15.066 1.00 73.44 104 PHE A N 1
ATOM 828 C CA . PHE A 1 104 ? -3.219 -5.864 15.320 1.00 73.44 104 PHE A CA 1
ATOM 829 C C . PHE A 1 104 ? -2.841 -4.502 15.897 1.00 73.44 104 PHE A C 1
ATOM 831 O O . PHE A 1 104 ? -2.649 -3.529 15.172 1.00 73.44 104 PHE A O 1
ATOM 838 N N . THR A 1 105 ? -2.819 -4.402 17.224 1.00 52.72 105 THR A N 1
ATOM 839 C CA . THR A 1 105 ? -2.196 -3.254 17.880 1.00 52.72 105 THR A CA 1
ATOM 840 C C . THR A 1 105 ? -0.694 -3.398 17.719 1.00 52.72 105 THR A C 1
ATOM 842 O O . THR A 1 105 ? -0.146 -4.420 18.143 1.00 52.72 105 THR A O 1
ATOM 845 N N . ASP A 1 106 ? -0.042 -2.389 17.145 1.00 43.78 106 ASP A N 1
ATOM 846 C CA . ASP A 1 106 ? 1.407 -2.264 17.223 1.00 43.78 106 ASP A CA 1
ATOM 847 C C . ASP A 1 106 ? 1.818 -2.466 18.685 1.00 43.78 106 ASP A C 1
ATOM 849 O O . ASP A 1 106 ? 1.346 -1.774 19.596 1.00 43.78 106 ASP A O 1
ATOM 853 N N . VAL A 1 107 ? 2.655 -3.478 18.920 1.00 40.78 107 VAL A N 1
ATOM 854 C CA . VAL A 1 107 ? 3.421 -3.571 20.158 1.00 40.78 107 VAL A CA 1
ATOM 855 C C . VAL A 1 107 ? 4.096 -2.218 20.312 1.00 40.78 107 VAL A C 1
ATOM 857 O O . VAL A 1 107 ? 4.721 -1.744 19.366 1.00 40.78 107 VAL A O 1
ATOM 860 N N . GLN A 1 108 ? 3.917 -1.589 21.476 1.00 37.41 108 GLN A N 1
ATOM 861 C CA . GLN A 1 108 ? 4.579 -0.341 21.841 1.00 37.41 108 GLN A CA 1
ATOM 862 C C . GLN A 1 108 ? 5.986 -0.294 21.239 1.00 37.41 108 GLN A C 1
ATOM 864 O O . GLN A 1 108 ? 6.834 -1.124 21.573 1.00 37.41 108 GLN A O 1
ATOM 869 N N . THR A 1 109 ? 6.209 0.661 20.339 1.00 38.50 109 THR A N 1
ATOM 870 C CA . THR A 1 109 ? 7.495 0.935 19.704 1.00 38.50 109 THR A CA 1
ATOM 871 C C . THR A 1 109 ? 8.486 1.403 20.769 1.00 38.50 109 THR A C 1
ATOM 873 O O . THR A 1 109 ? 8.645 2.593 21.034 1.00 38.50 109 THR A O 1
ATOM 876 N N . GLY A 1 110 ? 9.122 0.438 21.427 1.00 32.94 110 GLY A N 1
ATOM 877 C CA . GLY A 1 110 ? 10.443 0.573 22.022 1.00 32.94 110 GLY A CA 1
ATOM 878 C C . GLY A 1 110 ? 11.493 0.075 21.021 1.00 32.94 110 GLY A C 1
ATOM 879 O O . GLY A 1 110 ? 11.188 -0.781 20.188 1.00 32.94 110 GLY A O 1
ATOM 880 N N . PRO A 1 111 ? 12.733 0.584 21.067 1.00 40.38 111 PRO A N 1
ATOM 881 C CA . PRO A 1 111 ? 13.741 0.303 20.054 1.00 40.38 111 PRO A CA 1
ATOM 882 C C . PRO A 1 111 ? 14.389 -1.069 20.289 1.00 40.38 111 PRO A C 1
ATOM 884 O O . PRO A 1 111 ? 15.520 -1.127 20.746 1.00 40.38 111 PRO A O 1
ATOM 887 N N . THR A 1 112 ? 13.689 -2.167 19.994 1.00 40.75 112 THR A N 1
ATOM 888 C CA . THR A 1 112 ? 14.275 -3.507 19.770 1.00 40.75 112 THR A CA 1
ATOM 889 C C . THR A 1 112 ? 13.260 -4.390 19.045 1.00 40.75 112 THR A C 1
ATOM 891 O O . THR A 1 112 ? 12.545 -5.171 19.673 1.00 40.75 112 THR A O 1
ATOM 894 N N . GLY A 1 113 ? 13.181 -4.266 17.720 1.00 43.50 113 GLY A N 1
ATOM 895 C CA . GLY A 1 113 ? 12.426 -5.210 16.897 1.00 43.50 113 GLY A CA 1
ATOM 896 C C . GLY A 1 113 ? 13.053 -6.598 17.010 1.00 43.50 113 GLY A C 1
ATOM 897 O O . GLY A 1 113 ? 14.236 -6.778 16.715 1.00 43.50 113 GLY A O 1
ATOM 898 N N . SER A 1 114 ? 12.290 -7.572 17.503 1.00 48.66 114 SER A N 1
ATOM 899 C CA . SER A 1 114 ? 12.733 -8.963 17.520 1.00 48.66 114 SER A CA 1
ATOM 900 C C . SER A 1 114 ? 12.700 -9.499 16.086 1.00 48.66 114 SER A C 1
ATOM 902 O O . SER A 1 114 ? 11.832 -9.114 15.307 1.00 48.66 114 SER A O 1
ATOM 904 N N . GLY A 1 115 ? 13.600 -10.415 15.711 1.00 56.47 115 GLY A N 1
ATOM 905 C CA . GLY A 1 115 ? 13.630 -10.967 14.343 1.00 56.47 115 GLY A CA 1
ATOM 906 C C . GLY A 1 115 ? 12.306 -11.602 13.876 1.00 56.47 115 GLY A C 1
ATOM 907 O O . GLY A 1 115 ? 12.098 -11.778 12.680 1.00 56.47 115 GLY A O 1
ATOM 908 N N . ARG A 1 116 ? 11.390 -11.893 14.809 1.00 57.50 116 ARG A N 1
ATOM 909 C CA . ARG A 1 116 ? 10.051 -12.426 14.547 1.00 57.50 116 ARG A CA 1
ATOM 910 C C . ARG A 1 116 ? 9.080 -11.381 13.985 1.00 57.50 116 ARG A C 1
ATOM 912 O O . ARG A 1 116 ? 8.228 -11.735 13.176 1.00 57.50 116 ARG A O 1
ATOM 919 N N . ASP A 1 117 ? 9.208 -10.117 14.381 1.00 66.69 117 ASP A N 1
ATOM 920 C CA . ASP A 1 117 ? 8.300 -9.045 13.946 1.00 66.69 117 ASP A CA 1
ATOM 921 C C . ASP A 1 117 ? 8.576 -8.660 12.486 1.00 66.69 117 ASP A C 1
ATOM 923 O O . ASP A 1 117 ? 7.655 -8.520 11.681 1.00 66.69 117 ASP A O 1
ATOM 927 N N . THR A 1 118 ? 9.858 -8.609 12.109 1.00 74.75 118 THR A N 1
ATOM 928 C CA . THR A 1 118 ? 10.293 -8.420 10.718 1.00 74.75 118 THR A CA 1
ATOM 929 C C . THR A 1 118 ? 9.825 -9.564 9.816 1.00 74.75 118 THR A C 1
ATOM 931 O O . THR A 1 118 ? 9.414 -9.331 8.681 1.00 74.75 118 THR A O 1
ATOM 934 N N . GLU A 1 119 ? 9.840 -10.807 10.308 1.00 78.69 119 GLU A N 1
ATOM 935 C CA . GLU A 1 119 ? 9.419 -11.977 9.528 1.00 78.69 119 GLU A CA 1
ATOM 936 C C . GLU A 1 119 ? 7.907 -11.977 9.250 1.00 78.69 119 GLU A C 1
ATOM 938 O O . GLU A 1 119 ? 7.491 -12.208 8.113 1.00 78.69 119 GLU A O 1
ATOM 943 N N . LEU A 1 120 ? 7.088 -11.625 10.248 1.00 79.56 120 LEU A N 1
ATOM 944 C CA . LEU A 1 120 ? 5.639 -11.463 10.078 1.00 79.56 120 LEU A CA 1
ATOM 945 C C . LEU A 1 120 ? 5.299 -10.311 9.123 1.00 79.56 120 LEU A C 1
ATOM 947 O O . LEU A 1 120 ? 4.434 -10.460 8.257 1.00 79.56 120 LEU A O 1
ATOM 951 N N . MET A 1 121 ? 6.004 -9.183 9.245 1.00 86.69 121 MET A N 1
ATOM 952 C CA . MET A 1 121 ? 5.833 -8.039 8.347 1.00 86.69 121 MET A CA 1
ATOM 953 C C . MET A 1 121 ? 6.162 -8.418 6.902 1.00 86.69 121 MET A C 1
ATOM 955 O O . MET A 1 121 ? 5.397 -8.134 5.978 1.00 86.69 121 MET A O 1
ATOM 959 N N . LYS A 1 122 ? 7.272 -9.132 6.705 1.00 89.31 122 LYS A N 1
ATOM 960 C CA . LYS A 1 122 ? 7.661 -9.654 5.399 1.00 89.31 122 LYS A CA 1
ATOM 961 C C . LYS A 1 122 ? 6.593 -10.585 4.822 1.00 89.31 122 LYS A C 1
ATOM 963 O O . LYS A 1 122 ? 6.253 -10.452 3.650 1.00 89.31 122 LYS A O 1
ATOM 968 N N . GLU A 1 123 ? 6.044 -11.502 5.619 1.00 88.06 123 GLU A N 1
ATOM 969 C CA . GLU A 1 123 ? 4.990 -12.415 5.160 1.00 88.06 123 GLU A CA 1
ATOM 970 C C . GLU A 1 123 ? 3.719 -11.660 4.735 1.00 88.06 123 GLU A C 1
ATOM 972 O O . GLU A 1 123 ? 3.118 -11.987 3.706 1.00 88.06 123 GLU A O 1
ATOM 977 N N . TYR A 1 124 ? 3.322 -10.631 5.491 1.00 90.12 124 TYR A N 1
ATOM 978 C CA . TYR A 1 124 ? 2.207 -9.756 5.126 1.00 90.12 124 TYR A CA 1
ATOM 979 C C . TYR A 1 124 ? 2.465 -9.043 3.792 1.00 90.12 124 TYR A C 1
ATOM 981 O O . TYR A 1 124 ? 1.632 -9.111 2.883 1.00 90.12 124 TYR A O 1
ATOM 989 N N . ILE A 1 125 ? 3.635 -8.410 3.656 1.00 94.94 125 ILE A N 1
ATOM 990 C CA . ILE A 1 125 ? 4.033 -7.685 2.445 1.00 94.94 125 ILE A CA 1
ATOM 991 C C . ILE A 1 125 ? 4.044 -8.624 1.239 1.00 94.94 125 ILE A C 1
ATOM 993 O O . ILE A 1 125 ? 3.440 -8.301 0.219 1.00 94.94 125 ILE A O 1
ATOM 997 N N . ASP A 1 126 ? 4.663 -9.800 1.356 1.00 94.31 126 ASP A N 1
ATOM 998 C CA . ASP A 1 126 ? 4.751 -10.770 0.262 1.00 94.31 126 ASP A CA 1
ATOM 999 C C . ASP A 1 126 ? 3.351 -11.221 -0.192 1.00 94.31 126 ASP A C 1
ATOM 1001 O O . ASP A 1 126 ? 3.057 -11.222 -1.390 1.00 94.31 126 ASP A O 1
ATOM 1005 N N . LYS A 1 127 ? 2.443 -11.520 0.750 1.00 90.25 127 LYS A N 1
ATOM 1006 C CA . LYS A 1 127 ? 1.044 -11.870 0.435 1.00 90.25 127 LYS A CA 1
ATOM 1007 C C . LYS A 1 127 ? 0.306 -10.724 -0.253 1.00 90.25 127 LYS A C 1
ATOM 1009 O O . LYS A 1 127 ? -0.444 -10.959 -1.205 1.00 90.25 127 LYS A O 1
ATOM 1014 N N . ARG A 1 128 ? 0.490 -9.486 0.216 1.00 96.94 128 ARG A N 1
ATOM 1015 C CA . ARG A 1 128 ? -0.210 -8.329 -0.352 1.00 96.94 128 ARG A CA 1
ATOM 1016 C C . ARG A 1 128 ? 0.304 -7.986 -1.745 1.00 96.94 128 ARG A C 1
ATOM 1018 O O . ARG A 1 128 ? -0.505 -7.769 -2.647 1.00 96.94 128 ARG A O 1
ATOM 1025 N N . VAL A 1 129 ? 1.621 -8.008 -1.933 1.00 98.25 129 VAL A N 1
ATOM 1026 C CA . VAL A 1 129 ? 2.271 -7.837 -3.236 1.00 98.25 129 VAL A CA 1
ATOM 1027 C C . VAL A 1 129 ? 1.780 -8.903 -4.213 1.00 98.25 129 VAL A C 1
ATOM 1029 O O . VAL A 1 129 ? 1.356 -8.542 -5.309 1.00 98.25 129 VAL A O 1
ATOM 1032 N N . HIS A 1 130 ? 1.743 -10.178 -3.810 1.00 97.19 130 HIS A N 1
ATOM 1033 C CA . HIS A 1 130 ? 1.228 -11.263 -4.649 1.00 97.19 130 HIS A CA 1
ATOM 1034 C C . HIS A 1 130 ? -0.182 -10.957 -5.164 1.00 97.19 130 HIS A C 1
ATOM 1036 O O . HIS A 1 130 ? -0.417 -10.946 -6.371 1.00 97.19 130 HIS A O 1
ATOM 1042 N N . LYS A 1 131 ? -1.101 -10.606 -4.259 1.00 91.75 131 LYS A N 1
ATOM 1043 C CA . LYS A 1 131 ? -2.478 -10.246 -4.616 1.00 91.75 131 LYS A CA 1
ATOM 1044 C C . LYS A 1 131 ? -2.543 -9.072 -5.602 1.00 91.75 131 LYS A C 1
ATOM 1046 O O . LYS A 1 131 ? -3.263 -9.140 -6.591 1.00 91.75 131 LYS A O 1
ATOM 1051 N N . LEU A 1 132 ? -1.780 -8.006 -5.360 1.00 96.81 132 LEU A N 1
ATOM 1052 C CA . LEU A 1 132 ? -1.785 -6.813 -6.219 1.00 96.81 132 LEU A CA 1
ATOM 1053 C C . LEU A 1 132 ? -1.256 -7.105 -7.630 1.00 96.81 132 LEU A C 1
ATOM 1055 O O . LEU A 1 132 ? -1.754 -6.542 -8.604 1.00 96.81 132 LEU A O 1
ATOM 1059 N N . TYR A 1 133 ? -0.268 -7.991 -7.752 1.00 97.19 133 TYR A N 1
ATOM 1060 C CA . TYR A 1 133 ? 0.246 -8.415 -9.051 1.00 97.19 133 TYR A CA 1
ATOM 1061 C C . TYR A 1 133 ? -0.708 -9.378 -9.764 1.00 97.19 133 TYR A C 1
ATOM 1063 O O . TYR A 1 133 ? -1.028 -9.145 -10.923 1.00 97.19 133 TYR A O 1
ATOM 1071 N N . TRP A 1 134 ? -1.168 -10.437 -9.097 1.00 96.19 134 TRP A N 1
ATOM 1072 C CA . TRP A 1 134 ? -1.862 -11.547 -9.757 1.00 96.19 134 TRP A CA 1
ATOM 1073 C C . TRP A 1 134 ? -3.380 -11.373 -9.857 1.00 96.19 134 TRP A C 1
ATOM 1075 O O . TRP A 1 134 ? -3.962 -11.767 -10.868 1.00 96.19 134 TRP A O 1
ATOM 1085 N N . ASP A 1 135 ? -4.020 -10.762 -8.858 1.00 94.00 135 ASP A N 1
ATOM 1086 C CA . ASP A 1 135 ? -5.476 -10.561 -8.860 1.00 94.00 135 ASP A CA 1
ATOM 1087 C C . ASP A 1 135 ? -5.854 -9.214 -9.491 1.00 94.00 135 ASP A C 1
ATOM 1089 O O . ASP A 1 135 ? -6.897 -9.096 -10.135 1.00 94.00 135 ASP A O 1
ATOM 1093 N N . GLU A 1 136 ? -5.018 -8.189 -9.294 1.00 93.38 136 GLU A N 1
ATOM 1094 C CA . GLU A 1 136 ? -5.312 -6.803 -9.688 1.00 93.38 136 GLU A CA 1
ATOM 1095 C C . GLU A 1 136 ? -4.482 -6.311 -10.900 1.00 93.38 136 GLU A C 1
ATOM 1097 O O . GLU A 1 136 ? -4.728 -5.208 -11.389 1.00 93.38 136 GLU A O 1
ATOM 1102 N N . ASP A 1 137 ? -3.532 -7.117 -11.405 1.00 95.50 137 ASP A N 1
ATOM 1103 C CA . ASP A 1 137 ? -2.623 -6.808 -12.534 1.00 95.50 137 ASP A CA 1
ATOM 1104 C C . ASP A 1 137 ? -1.952 -5.426 -12.421 1.00 95.50 137 ASP A C 1
ATOM 1106 O O . ASP A 1 137 ? -1.825 -4.658 -13.383 1.00 95.50 137 ASP A O 1
ATOM 1110 N N . LEU A 1 138 ? -1.540 -5.067 -11.201 1.00 97.19 138 LEU A N 1
ATOM 1111 C CA . LEU A 1 138 ? -0.923 -3.775 -10.937 1.00 97.19 138 LEU A CA 1
ATOM 1112 C C . LEU A 1 138 ? 0.576 -3.778 -11.220 1.00 97.19 138 LEU A C 1
ATOM 1114 O O . LEU A 1 138 ? 1.299 -4.769 -11.118 1.00 97.19 138 LEU A O 1
ATOM 1118 N N . ASN A 1 139 ? 1.054 -2.593 -11.587 1.00 97.25 139 ASN A N 1
ATOM 1119 C CA . ASN A 1 139 ? 2.458 -2.360 -11.862 1.00 97.25 139 ASN A CA 1
ATOM 1120 C C . ASN A 1 139 ? 3.252 -2.143 -10.558 1.00 97.25 139 ASN A C 1
ATOM 1122 O O . ASN A 1 139 ? 2.680 -1.818 -9.519 1.00 97.25 139 ASN A O 1
ATOM 1126 N N . CYS A 1 140 ? 4.582 -2.254 -10.624 1.00 98.19 140 CYS A N 1
ATOM 1127 C CA . CYS A 1 140 ? 5.439 -2.147 -9.441 1.00 98.19 140 CYS A CA 1
ATOM 1128 C C . CYS A 1 140 ? 5.279 -0.836 -8.652 1.00 98.19 140 CYS A C 1
ATOM 1130 O O . CYS A 1 140 ? 5.280 -0.883 -7.429 1.00 98.19 140 CYS A O 1
ATOM 1132 N N . ALA A 1 141 ? 5.094 0.308 -9.316 1.00 98.56 141 ALA A N 1
ATOM 1133 C CA . ALA A 1 141 ? 4.943 1.599 -8.643 1.00 98.56 141 ALA A CA 1
ATOM 1134 C C . ALA A 1 141 ? 3.615 1.707 -7.880 1.00 98.56 141 ALA A C 1
ATOM 1136 O O . ALA A 1 141 ? 3.593 2.123 -6.723 1.00 98.56 141 ALA A O 1
ATOM 1137 N N . ARG A 1 142 ? 2.506 1.288 -8.508 1.00 98.69 142 ARG A N 1
ATOM 1138 C CA . ARG A 1 142 ? 1.182 1.258 -7.866 1.00 98.69 142 ARG A CA 1
ATOM 1139 C C . ARG A 1 142 ? 1.152 0.266 -6.711 1.00 98.69 142 ARG A C 1
ATOM 1141 O O . ARG A 1 142 ? 0.617 0.598 -5.660 1.00 98.69 142 ARG A O 1
ATOM 1148 N N . THR A 1 143 ? 1.759 -0.906 -6.886 1.00 98.75 143 THR A N 1
ATOM 1149 C CA . THR A 1 143 ? 1.881 -1.904 -5.820 1.00 98.75 143 THR A CA 1
ATOM 1150 C C . THR A 1 143 ? 2.656 -1.343 -4.629 1.00 98.75 143 THR A C 1
ATOM 1152 O O . THR A 1 143 ? 2.169 -1.436 -3.507 1.00 98.75 143 THR A O 1
ATOM 1155 N N . THR A 1 144 ? 3.801 -0.688 -4.856 1.00 98.81 144 THR A N 1
ATOM 1156 C CA . THR A 1 144 ? 4.566 -0.036 -3.782 1.00 98.81 144 THR A CA 1
ATOM 1157 C C . THR A 1 144 ? 3.741 1.027 -3.054 1.00 98.81 144 THR A C 1
ATOM 1159 O O . THR A 1 144 ? 3.678 1.004 -1.827 1.00 98.81 144 THR A O 1
ATOM 1162 N N . LEU A 1 145 ? 3.067 1.919 -3.790 1.00 98.62 145 LEU A N 1
ATOM 1163 C CA . LEU A 1 145 ? 2.214 2.962 -3.209 1.00 98.62 145 LEU A CA 1
ATOM 1164 C C . LEU A 1 145 ? 1.102 2.383 -2.331 1.00 98.62 145 LEU A C 1
ATOM 1166 O O . LEU A 1 145 ? 0.901 2.862 -1.221 1.00 98.62 145 LEU A O 1
ATOM 1170 N N . ILE A 1 146 ? 0.396 1.359 -2.818 1.00 98.25 146 ILE A N 1
ATOM 1171 C CA . ILE A 1 146 ? -0.703 0.723 -2.082 1.00 98.25 146 ILE A CA 1
ATOM 1172 C C . ILE A 1 146 ? -0.177 0.036 -0.824 1.00 98.25 146 ILE A C 1
ATOM 1174 O O . ILE A 1 146 ? -0.726 0.252 0.251 1.00 98.25 146 ILE A O 1
ATOM 1178 N N . CYS A 1 147 ? 0.907 -0.737 -0.926 1.00 98.31 147 CYS A N 1
ATOM 1179 C CA . CYS A 1 147 ? 1.469 -1.399 0.246 1.00 98.31 147 CYS A CA 1
ATOM 1180 C C . CYS A 1 147 ? 1.920 -0.385 1.306 1.00 98.31 147 CYS A C 1
ATOM 1182 O O . CYS A 1 147 ? 1.582 -0.547 2.472 1.00 98.31 147 CYS A O 1
ATOM 1184 N N . LEU A 1 148 ? 2.644 0.673 0.926 1.00 98.25 148 LEU A N 1
ATOM 1185 C CA . LEU A 1 148 ? 3.094 1.688 1.886 1.00 98.25 148 LEU A CA 1
ATOM 1186 C C . LEU A 1 148 ? 1.919 2.484 2.473 1.00 98.25 148 LEU A C 1
ATOM 1188 O O . LEU A 1 148 ? 1.888 2.735 3.673 1.00 98.25 148 LEU A O 1
ATOM 1192 N N . SER A 1 149 ? 0.917 2.806 1.657 1.00 96.44 149 SER A N 1
ATOM 1193 C CA . SER A 1 149 ? -0.343 3.409 2.104 1.00 96.44 149 SER A CA 1
ATOM 1194 C C . SER A 1 149 ? -1.036 2.578 3.181 1.00 96.44 149 SER A C 1
ATOM 1196 O O . SER A 1 149 ? -1.422 3.129 4.209 1.00 96.44 149 SER A O 1
ATOM 1198 N N . GLU A 1 150 ? -1.142 1.264 2.984 1.00 91.75 150 GLU A N 1
ATOM 1199 C CA . GLU A 1 150 ? -1.739 0.342 3.954 1.00 91.75 150 GLU A CA 1
ATOM 1200 C C . GLU A 1 150 ? -0.884 0.221 5.225 1.00 91.75 150 GLU A C 1
ATOM 1202 O O . GLU A 1 150 ? -1.419 0.292 6.330 1.00 91.75 150 GLU A O 1
ATOM 1207 N N . LEU A 1 151 ? 0.439 0.090 5.080 1.00 90.50 151 LEU A N 1
ATOM 1208 C CA . LEU A 1 151 ? 1.372 -0.071 6.202 1.00 90.50 151 LEU A CA 1
ATOM 1209 C C . LEU A 1 151 ? 1.412 1.156 7.120 1.00 90.50 151 LEU A C 1
ATOM 1211 O O . LEU A 1 151 ? 1.398 1.017 8.339 1.00 90.50 151 LEU A O 1
ATOM 1215 N N . PHE A 1 152 ? 1.430 2.355 6.541 1.00 89.81 152 PHE A N 1
ATOM 1216 C CA . PHE A 1 152 ? 1.478 3.619 7.284 1.00 89.81 152 PHE A CA 1
ATOM 1217 C C . PHE A 1 152 ? 0.098 4.252 7.488 1.00 89.81 152 PHE A C 1
ATOM 1219 O O . PHE A 1 152 ? 0.007 5.354 8.025 1.00 89.81 152 PHE A O 1
ATOM 1226 N N . LYS A 1 153 ? -0.974 3.571 7.063 1.00 85.75 153 LYS A N 1
ATOM 1227 C CA . LYS A 1 153 ? -2.371 4.016 7.208 1.00 85.75 153 LYS A CA 1
ATOM 1228 C C . LYS A 1 153 ? -2.616 5.412 6.615 1.00 85.75 153 LYS A C 1
ATOM 1230 O O . LYS A 1 153 ? -3.384 6.211 7.143 1.00 85.75 153 LYS A O 1
ATOM 1235 N N . VAL A 1 154 ? -1.967 5.709 5.488 1.00 87.25 154 VAL A N 1
ATOM 1236 C CA . VAL A 1 154 ? -2.127 6.977 4.761 1.00 87.25 154 VAL A CA 1
ATOM 1237 C C . VAL A 1 154 ? -3.047 6.754 3.566 1.00 87.25 154 VAL A C 1
ATOM 1239 O O . VAL A 1 154 ? -2.640 6.064 2.629 1.00 87.25 154 VAL A O 1
ATOM 1242 N N . PRO A 1 155 ? -4.263 7.328 3.534 1.00 85.81 155 PRO A N 1
ATOM 1243 C CA . PRO A 1 155 ? -5.178 7.127 2.419 1.00 85.81 155 PRO A CA 1
ATOM 1244 C C . PRO A 1 155 ? -4.636 7.767 1.136 1.00 85.81 155 PRO A C 1
ATOM 1246 O O . PRO A 1 155 ? -4.220 8.926 1.128 1.00 85.81 155 PRO A O 1
ATOM 1249 N N . LEU A 1 156 ? -4.688 7.022 0.031 1.00 92.06 156 LEU A N 1
ATOM 1250 C CA . LEU A 1 156 ? -4.352 7.527 -1.299 1.00 92.06 156 LEU A CA 1
ATOM 1251 C C . LEU A 1 156 ? -5.612 7.743 -2.132 1.00 92.06 156 LEU A C 1
ATOM 1253 O O . LEU A 1 156 ? -6.449 6.853 -2.273 1.00 92.06 156 LEU A O 1
ATOM 1257 N N . GLU A 1 157 ? -5.710 8.920 -2.743 1.00 91.44 157 GLU A N 1
ATOM 1258 C CA . GLU A 1 157 ? -6.756 9.214 -3.720 1.00 91.44 157 GLU A CA 1
ATOM 1259 C C . GLU A 1 157 ? -6.497 8.488 -5.048 1.00 91.44 157 GLU A C 1
ATOM 1261 O O . GLU A 1 157 ? -5.353 8.328 -5.488 1.00 91.44 157 GLU A O 1
ATOM 1266 N N . GLU A 1 158 ? -7.568 8.107 -5.750 1.00 92.94 158 GLU A N 1
ATOM 1267 C CA . GLU A 1 158 ? -7.486 7.340 -7.005 1.00 92.94 158 GLU A CA 1
ATOM 1268 C C . GLU A 1 158 ? -6.655 8.055 -8.084 1.00 92.94 158 GLU A C 1
ATOM 1270 O O . GLU A 1 158 ? -5.964 7.413 -8.880 1.00 92.94 158 GLU A O 1
ATOM 1275 N N . GLN A 1 159 ? -6.653 9.390 -8.082 1.00 97.31 159 GLN A N 1
ATOM 1276 C CA . GLN A 1 159 ? -5.842 10.189 -9.002 1.00 97.31 159 GLN A CA 1
ATOM 1277 C C . GLN A 1 159 ? -4.328 9.964 -8.825 1.00 97.31 159 GLN A C 1
ATOM 1279 O O . GLN A 1 159 ? -3.594 10.001 -9.810 1.00 97.31 159 GLN A O 1
ATOM 1284 N N . VAL A 1 160 ? -3.860 9.679 -7.602 1.00 97.62 160 VAL A N 1
ATOM 1285 C CA . VAL A 1 160 ? -2.444 9.384 -7.311 1.00 97.62 160 VAL A CA 1
ATOM 1286 C C . VAL A 1 160 ? -2.074 8.011 -7.867 1.00 97.62 160 VAL A C 1
ATOM 1288 O O . VAL A 1 160 ? -1.044 7.838 -8.512 1.00 97.62 160 VAL A O 1
ATOM 1291 N N . LEU A 1 161 ? -2.953 7.024 -7.688 1.00 97.56 161 LEU A N 1
ATOM 1292 C CA . LEU A 1 161 ? -2.748 5.696 -8.267 1.00 97.56 161 LEU A CA 1
ATOM 1293 C C . LEU A 1 161 ? -2.812 5.735 -9.801 1.00 97.56 161 LEU A C 1
ATOM 1295 O O . LEU A 1 161 ? -2.076 5.009 -10.471 1.00 97.56 161 LEU A O 1
ATOM 1299 N N . SER A 1 162 ? -3.662 6.602 -10.354 1.00 98.06 162 SER A N 1
ATOM 1300 C CA . SER A 1 162 ? -3.792 6.819 -11.796 1.00 98.06 162 SER A CA 1
ATOM 1301 C C . SER A 1 162 ? -2.547 7.477 -12.391 1.00 98.06 162 SER A C 1
ATOM 1303 O O . SER A 1 162 ? -2.089 7.062 -13.457 1.00 98.06 162 SER A O 1
ATOM 1305 N N . SER A 1 163 ? -1.946 8.451 -11.701 1.00 98.12 163 SER A N 1
ATOM 1306 C CA . SER A 1 163 ? -0.700 9.077 -12.162 1.00 98.12 163 SER A CA 1
ATOM 1307 C C . SER A 1 163 ? 0.477 8.091 -12.169 1.00 98.12 163 SER A C 1
ATOM 1309 O O . SER A 1 163 ? 1.361 8.195 -13.019 1.00 98.12 163 SER A O 1
ATOM 1311 N N . ALA A 1 164 ? 0.438 7.064 -11.315 1.00 98.25 164 ALA A N 1
ATOM 1312 C CA . ALA A 1 164 ? 1.455 6.017 -11.245 1.00 98.25 164 ALA A CA 1
ATOM 1313 C C . ALA A 1 164 ? 1.326 4.899 -12.307 1.00 98.25 164 ALA A C 1
ATOM 1315 O O . ALA A 1 164 ? 2.171 3.999 -12.370 1.00 98.25 164 ALA A O 1
ATOM 1316 N N . ILE A 1 165 ? 0.312 4.926 -13.185 1.00 97.88 165 ILE A N 1
ATOM 1317 C CA . ILE A 1 165 ? 0.121 3.902 -14.237 1.00 97.88 165 ILE A CA 1
ATOM 1318 C C . ILE A 1 165 ? 1.353 3.786 -15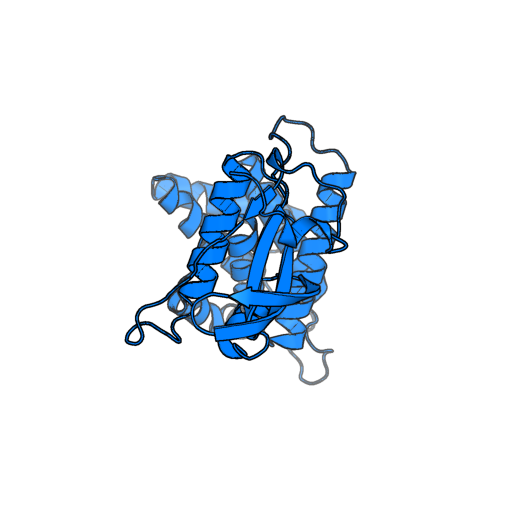.151 1.00 97.88 165 ILE A C 1
ATOM 1320 O O . ILE A 1 165 ? 1.746 2.680 -15.524 1.00 97.88 165 ILE A O 1
ATOM 1324 N N . GLY A 1 166 ? 1.989 4.913 -15.479 1.00 96.94 166 GLY A N 1
ATOM 1325 C CA . GLY A 1 166 ? 3.150 4.963 -16.370 1.00 96.94 166 GLY A CA 1
ATOM 1326 C C . GLY A 1 166 ? 4.497 4.675 -15.702 1.00 96.94 166 GLY A C 1
ATOM 1327 O O . GLY A 1 166 ? 5.499 4.603 -16.400 1.00 96.94 166 GLY A O 1
ATOM 1328 N N . LEU A 1 167 ? 4.558 4.488 -14.385 1.00 97.56 167 LEU A N 1
ATOM 1329 C CA . 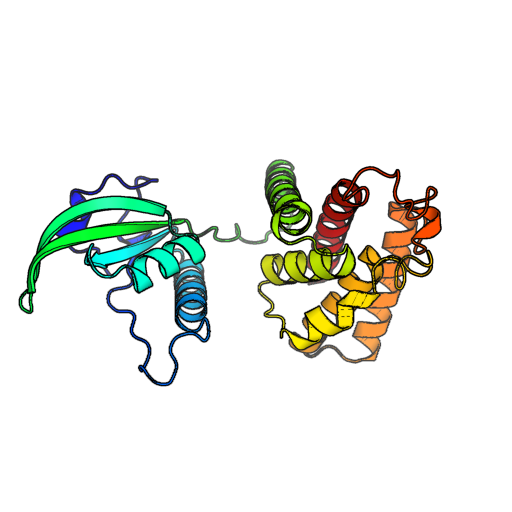LEU A 1 167 ? 5.814 4.536 -13.615 1.00 97.56 167 LEU A CA 1
ATOM 1330 C C . LEU A 1 167 ? 6.567 3.195 -13.529 1.00 97.56 167 LEU A C 1
ATOM 1332 O O . LEU A 1 167 ? 7.652 3.063 -12.983 1.00 97.56 167 LEU A O 1
ATOM 1336 N N . HIS A 1 168 ? 6.058 2.134 -14.140 1.00 92.56 168 HIS A N 1
ATOM 1337 C CA . HIS A 1 168 ? 6.788 0.867 -14.194 1.00 92.56 168 HIS A CA 1
ATOM 1338 C C . HIS A 1 168 ? 7.963 0.895 -15.182 1.00 92.56 168 HIS A C 1
ATOM 1340 O O . HIS A 1 168 ? 7.845 0.512 -16.350 1.00 92.56 168 HIS A O 1
ATOM 1346 N N . GLY A 1 169 ? 9.115 1.368 -14.694 1.00 90.69 169 GLY A N 1
ATOM 1347 C CA . GLY A 1 169 ? 10.318 1.540 -15.508 1.00 90.69 169 GLY A CA 1
ATOM 1348 C C . GLY A 1 169 ? 10.177 2.667 -16.532 1.00 90.69 169 GLY A C 1
ATOM 1349 O O . GLY A 1 169 ? 10.799 2.575 -17.594 1.00 90.69 169 GLY A O 1
ATOM 1350 N N . ALA A 1 170 ? 9.302 3.642 -16.247 1.00 85.31 170 ALA A N 1
ATOM 1351 C CA . ALA A 1 170 ? 8.705 4.593 -17.187 1.00 85.31 170 ALA A CA 1
ATOM 1352 C C . ALA A 1 170 ? 8.104 3.905 -18.431 1.00 85.31 170 ALA A C 1
ATOM 1354 O O . ALA A 1 170 ? 8.672 3.911 -19.522 1.00 85.31 170 ALA A O 1
ATOM 1355 N N . GLY A 1 171 ? 6.959 3.248 -18.260 1.00 94.44 171 GLY A N 1
ATOM 1356 C CA . GLY A 1 171 ? 6.191 2.652 -19.353 1.00 94.44 171 GLY A CA 1
ATOM 1357 C C . GLY A 1 171 ? 6.907 1.492 -20.038 1.00 94.44 171 GLY A C 1
ATOM 1358 O O . GLY A 1 171 ? 6.794 1.334 -21.252 1.00 94.44 171 GLY A O 1
ATOM 1359 N N . LYS A 1 172 ? 7.650 0.683 -19.269 1.00 94.56 172 LYS A N 1
ATOM 1360 C CA . LYS A 1 172 ? 8.475 -0.438 -19.757 1.00 94.56 172 LYS A CA 1
ATOM 1361 C C . LYS A 1 172 ? 9.711 -0.029 -20.574 1.00 94.56 172 LYS A C 1
ATOM 1363 O O . LYS A 1 172 ? 10.371 -0.903 -21.132 1.00 94.56 172 LYS A O 1
ATOM 1368 N N . TYR A 1 173 ? 10.059 1.259 -20.624 1.00 95.75 173 TYR A N 1
ATOM 1369 C CA . TYR A 1 173 ? 11.250 1.744 -21.333 1.00 95.75 173 TYR A CA 1
ATOM 1370 C C . TYR A 1 173 ? 12.564 1.310 -20.659 1.00 95.75 173 TYR A C 1
ATOM 1372 O O . TYR A 1 173 ? 13.584 1.134 -21.322 1.00 95.75 173 TYR A O 1
ATOM 1380 N N . GLY A 1 174 ? 12.541 1.101 -19.339 1.00 95.38 174 GLY A N 1
ATOM 1381 C CA . GLY A 1 174 ? 13.708 0.702 -18.552 1.00 95.38 174 GLY A CA 1
ATOM 1382 C C . GLY A 1 174 ? 14.460 1.874 -17.909 1.00 95.38 174 GLY A C 1
ATOM 1383 O O . GLY A 1 174 ? 15.626 1.703 -17.551 1.00 95.38 174 GLY A O 1
ATOM 1384 N N . ALA A 1 175 ? 13.818 3.041 -17.759 1.00 96.44 175 ALA A N 1
ATOM 1385 C CA . ALA A 1 175 ? 14.379 4.211 -17.071 1.00 96.44 175 ALA A CA 1
ATOM 1386 C C . ALA A 1 175 ? 14.329 4.042 -15.540 1.00 96.44 175 ALA A C 1
ATOM 1388 O O . ALA A 1 175 ? 14.727 2.994 -15.033 1.00 96.44 175 ALA A O 1
ATOM 1389 N N . GLN A 1 176 ? 13.899 5.057 -14.787 1.00 97.50 176 GLN A N 1
ATOM 1390 C CA . GLN A 1 176 ? 13.822 4.974 -13.331 1.00 97.50 176 GLN A CA 1
ATOM 1391 C C . GLN A 1 176 ? 12.867 3.851 -12.902 1.00 97.50 176 GLN A C 1
ATOM 1393 O O . GLN A 1 176 ? 11.855 3.580 -13.549 1.00 97.50 176 GLN A O 1
ATOM 1398 N N . CYS A 1 177 ? 13.264 3.102 -11.875 1.00 98.38 177 CYS A N 1
ATOM 1399 C CA . CYS A 1 177 ? 12.499 1.961 -11.399 1.00 98.38 177 CYS A CA 1
ATOM 1400 C C . CYS A 1 177 ? 11.226 2.414 -10.685 1.00 98.38 177 CYS A C 1
ATOM 1402 O O . CYS A 1 177 ? 11.289 3.233 -9.773 1.00 98.38 177 CYS A O 1
ATOM 1404 N N . GLY A 1 178 ? 10.094 1.791 -11.023 1.00 98.44 178 GLY A N 1
ATOM 1405 C CA . GLY A 1 178 ? 8.815 2.086 -10.377 1.00 98.44 178 GLY A CA 1
ATOM 1406 C C . GLY A 1 178 ? 8.798 1.797 -8.876 1.00 98.44 178 GLY A C 1
ATOM 1407 O O . GLY A 1 178 ? 8.041 2.424 -8.150 1.00 98.44 178 GLY A O 1
ATOM 1408 N N . LEU A 1 179 ? 9.670 0.904 -8.394 1.00 98.62 179 LEU A N 1
ATOM 1409 C CA . LEU A 1 179 ? 9.851 0.664 -6.958 1.00 98.62 179 LEU A CA 1
ATOM 1410 C C . LEU A 1 179 ? 10.394 1.905 -6.245 1.00 98.62 179 LEU A C 1
ATOM 1412 O O . LEU A 1 179 ? 9.937 2.226 -5.159 1.00 98.62 179 LEU A O 1
ATOM 1416 N N . VAL A 1 180 ? 11.319 2.623 -6.888 1.00 98.38 180 VAL A N 1
ATOM 1417 C CA . VAL A 1 180 ? 11.865 3.884 -6.378 1.00 98.38 180 VAL A CA 1
ATOM 1418 C C . VAL A 1 180 ? 10.822 4.986 -6.519 1.00 98.38 180 VAL A C 1
ATOM 1420 O O . VAL A 1 180 ? 10.545 5.689 -5.558 1.00 98.38 180 VAL A O 1
ATOM 1423 N N . GLU A 1 181 ? 10.203 5.122 -7.696 1.00 98.25 181 GLU A N 1
ATOM 1424 C CA . GLU A 1 181 ? 9.199 6.167 -7.948 1.00 98.25 181 GLU A CA 1
ATOM 1425 C C . GLU A 1 181 ? 8.010 6.069 -6.984 1.00 98.25 181 GLU A C 1
ATOM 1427 O O . GLU A 1 181 ? 7.617 7.079 -6.404 1.00 98.25 181 GLU A O 1
ATOM 1432 N N . GLY A 1 182 ? 7.484 4.861 -6.755 1.00 98.62 182 GLY A N 1
ATOM 1433 C CA . GLY A 1 182 ? 6.394 4.631 -5.809 1.00 98.62 182 GLY A CA 1
ATOM 1434 C C . GLY A 1 182 ? 6.766 5.008 -4.373 1.00 98.62 182 GLY A C 1
ATOM 1435 O O . GLY A 1 182 ? 5.985 5.685 -3.705 1.00 98.62 182 GLY A O 1
ATOM 1436 N N . SER A 1 183 ? 7.966 4.640 -3.913 1.00 98.75 183 SER A N 1
ATOM 1437 C CA . SER A 1 183 ? 8.436 4.991 -2.567 1.00 98.75 183 SER A CA 1
ATOM 1438 C C . SER A 1 183 ? 8.683 6.491 -2.405 1.00 98.75 183 SER A C 1
ATOM 1440 O O . SER A 1 183 ? 8.240 7.067 -1.419 1.00 98.75 183 SER A O 1
ATOM 1442 N N . LEU A 1 184 ? 9.311 7.151 -3.384 1.00 98.75 184 LEU A N 1
ATOM 1443 C CA . LEU A 1 184 ? 9.548 8.601 -3.349 1.00 98.75 184 LEU A CA 1
ATOM 1444 C C . LEU A 1 184 ? 8.235 9.395 -3.335 1.00 98.75 184 LEU A C 1
ATOM 1446 O O . LEU A 1 184 ? 8.087 10.341 -2.562 1.00 98.75 184 LEU A O 1
ATOM 1450 N N . MET A 1 185 ? 7.260 8.983 -4.153 1.00 98.69 185 MET A N 1
ATOM 1451 C CA . MET A 1 185 ? 5.915 9.559 -4.116 1.00 98.69 185 MET A CA 1
ATOM 1452 C C . MET A 1 185 ? 5.287 9.400 -2.729 1.00 98.69 185 MET A C 1
ATOM 1454 O O . MET A 1 185 ? 4.724 10.359 -2.203 1.00 98.69 185 MET A O 1
ATOM 1458 N N . PHE A 1 186 ? 5.399 8.213 -2.127 1.00 98.75 186 PHE A N 1
ATOM 1459 C CA . PHE A 1 186 ? 4.840 7.955 -0.806 1.00 98.75 186 PHE A CA 1
ATOM 1460 C C . PHE A 1 186 ? 5.515 8.778 0.299 1.00 98.75 186 PHE A C 1
ATOM 1462 O O . PHE A 1 186 ? 4.813 9.382 1.105 1.00 98.75 186 PHE A O 1
ATOM 1469 N N . ILE A 1 187 ? 6.851 8.863 0.304 1.00 98.69 187 ILE A N 1
ATOM 1470 C CA . ILE A 1 187 ? 7.620 9.688 1.251 1.00 98.69 187 ILE A CA 1
ATOM 1471 C C . ILE A 1 187 ? 7.142 11.139 1.189 1.00 98.69 187 ILE A C 1
ATOM 1473 O O . ILE A 1 187 ? 6.842 11.722 2.226 1.00 98.69 187 ILE A O 1
ATOM 1477 N N . GLY A 1 188 ? 6.990 11.701 -0.015 1.00 98.38 188 GLY A N 1
ATOM 1478 C CA . GLY A 1 188 ? 6.481 13.062 -0.181 1.00 98.38 188 GLY A CA 1
ATOM 1479 C C . GLY A 1 188 ? 5.078 13.259 0.399 1.00 98.38 188 GLY A C 1
ATOM 1480 O O . GLY A 1 188 ? 4.833 14.250 1.084 1.00 98.38 188 GLY A O 1
ATOM 1481 N N . ILE A 1 189 ? 4.169 12.302 0.178 1.00 98.12 189 ILE A N 1
ATOM 1482 C CA . ILE A 1 189 ? 2.804 12.340 0.729 1.00 98.12 189 ILE A CA 1
ATOM 1483 C C . ILE A 1 189 ? 2.834 12.266 2.261 1.00 98.12 189 ILE A C 1
ATOM 1485 O O . ILE A 1 189 ? 2.214 13.093 2.933 1.00 98.12 189 ILE A O 1
ATOM 1489 N N . LEU A 1 190 ? 3.562 11.295 2.812 1.00 97.56 190 LEU A N 1
ATOM 1490 C CA . LEU A 1 190 ? 3.647 11.058 4.248 1.00 97.56 190 LEU A CA 1
ATOM 1491 C C . LEU A 1 190 ? 4.284 12.248 4.969 1.00 97.56 190 LEU A C 1
ATOM 1493 O O . LEU A 1 190 ? 3.717 12.760 5.930 1.00 97.56 190 LEU A O 1
ATOM 1497 N N . TYR A 1 191 ? 5.433 12.724 4.497 1.00 96.44 191 TYR A N 1
ATOM 1498 C CA . TYR A 1 191 ? 6.180 13.775 5.186 1.00 96.44 191 TYR A CA 1
ATOM 1499 C C . TYR A 1 191 ? 5.460 15.118 5.108 1.00 96.44 191 TYR A C 1
ATOM 1501 O O . TYR A 1 191 ? 5.475 15.867 6.083 1.00 96.44 191 TYR A O 1
ATOM 1509 N N . GLN A 1 192 ? 4.746 15.393 4.014 1.00 93.88 192 GLN A N 1
ATOM 1510 C CA . GLN A 1 192 ? 3.859 16.551 3.985 1.00 93.88 192 GLN A CA 1
ATOM 1511 C C . GLN A 1 192 ? 2.689 16.401 4.974 1.00 93.88 192 GLN A C 1
ATOM 1513 O O . GLN A 1 192 ? 2.323 17.360 5.649 1.00 93.88 192 GLN A O 1
ATOM 1518 N N . SER A 1 193 ? 2.119 15.205 5.150 1.00 91.00 193 SER A N 1
ATOM 1519 C CA . SER A 1 193 ? 1.102 15.009 6.202 1.00 91.00 193 SER A CA 1
ATOM 1520 C C . SER A 1 193 ? 1.636 15.249 7.628 1.00 91.00 193 SER A C 1
ATOM 1522 O O . SER A 1 193 ? 0.852 15.495 8.540 1.00 91.00 193 SER A O 1
ATOM 1524 N N . MET A 1 194 ? 2.963 15.233 7.802 1.00 91.31 194 MET A N 1
ATOM 1525 C CA . MET A 1 194 ? 3.689 15.530 9.043 1.00 91.31 194 MET A CA 1
ATOM 1526 C C . MET A 1 194 ? 4.221 16.972 9.110 1.00 91.31 194 MET A C 1
ATOM 1528 O O . MET A 1 194 ? 5.066 17.270 9.953 1.00 91.31 194 MET A O 1
ATOM 1532 N N . GLU A 1 195 ? 3.771 17.853 8.212 1.00 93.81 195 GLU A N 1
ATOM 1533 C CA . GLU A 1 195 ? 4.162 19.270 8.145 1.00 93.81 195 GLU A CA 1
ATOM 1534 C C . GLU A 1 195 ? 5.677 19.502 7.948 1.00 93.81 195 GLU A C 1
ATOM 1536 O O . GLU A 1 195 ? 6.219 20.541 8.336 1.00 93.81 195 GLU A O 1
ATOM 1541 N N . LYS A 1 196 ? 6.384 18.545 7.330 1.00 94.69 196 LYS A N 1
ATOM 1542 C CA . LYS A 1 196 ? 7.790 18.717 6.930 1.00 94.69 196 LYS A CA 1
ATOM 1543 C C . LYS A 1 196 ? 7.907 19.751 5.812 1.00 94.69 196 LYS A C 1
ATOM 1545 O O . LYS A 1 196 ? 7.017 19.883 4.971 1.00 94.69 196 LYS A O 1
ATOM 1550 N N . THR A 1 197 ? 9.025 20.473 5.771 1.00 97.75 197 THR A N 1
ATOM 1551 C CA . THR A 1 197 ? 9.258 21.451 4.702 1.00 97.75 197 THR A CA 1
ATOM 1552 C C . THR A 1 197 ? 9.569 20.755 3.377 1.00 97.75 197 THR A C 1
ATOM 1554 O O . THR A 1 197 ? 10.020 19.611 3.350 1.00 97.75 197 THR A O 1
ATOM 1557 N N . GLU A 1 198 ? 9.395 21.460 2.255 1.00 98.00 198 GLU A N 1
ATOM 1558 C CA . GLU A 1 198 ? 9.791 20.931 0.941 1.00 98.00 198 GLU A CA 1
ATOM 1559 C C . GLU A 1 198 ? 11.272 20.522 0.905 1.00 98.00 198 GLU A C 1
ATOM 1561 O O . GLU A 1 198 ? 11.614 19.516 0.287 1.00 98.00 198 GLU A O 1
ATOM 1566 N N . ASN A 1 199 ? 12.146 21.260 1.604 1.00 98.31 199 ASN A N 1
ATOM 1567 C CA . ASN A 1 199 ? 13.566 20.927 1.683 1.00 98.31 199 ASN A CA 1
ATOM 1568 C C . ASN A 1 199 ? 13.801 19.612 2.437 1.00 98.31 199 ASN A C 1
ATOM 1570 O O . ASN A 1 199 ? 14.544 18.767 1.949 1.00 98.31 199 ASN A O 1
ATOM 1574 N N . ASP A 1 200 ? 13.115 19.401 3.564 1.00 97.44 200 ASP A N 1
ATOM 1575 C CA . ASP A 1 200 ? 13.210 18.145 4.322 1.00 97.44 200 ASP A CA 1
ATOM 1576 C C . ASP A 1 200 ? 12.749 16.946 3.477 1.00 97.44 200 ASP A C 1
ATOM 1578 O O . ASP A 1 200 ? 13.358 15.877 3.507 1.00 97.44 200 ASP A O 1
ATOM 1582 N N . ILE A 1 201 ? 11.682 17.122 2.689 1.00 98.25 201 ILE A N 1
ATOM 1583 C CA . ILE A 1 201 ? 11.159 16.079 1.795 1.00 98.25 201 ILE A CA 1
ATOM 1584 C C . ILE A 1 201 ? 12.172 15.750 0.692 1.00 98.25 201 ILE A C 1
ATOM 1586 O O . ILE A 1 201 ? 12.400 14.575 0.393 1.00 98.25 201 ILE A O 1
ATOM 1590 N N . VAL A 1 202 ? 12.787 16.769 0.084 1.00 98.56 202 VAL A N 1
ATOM 1591 C CA . VAL A 1 202 ? 13.826 16.587 -0.942 1.00 98.56 202 VAL A CA 1
ATOM 1592 C C . VAL A 1 202 ? 15.050 15.874 -0.365 1.00 98.56 202 VAL A C 1
ATOM 1594 O O . VAL A 1 202 ? 15.557 14.949 -1.000 1.00 98.56 202 VAL A O 1
ATOM 1597 N N . GLU A 1 203 ? 15.501 16.255 0.830 1.00 98.44 203 GLU A N 1
ATOM 1598 C CA . GLU A 1 203 ? 16.634 15.613 1.508 1.00 98.44 203 GLU A CA 1
ATOM 1599 C C . GLU A 1 203 ? 16.338 14.148 1.855 1.00 98.44 203 GLU A C 1
ATOM 1601 O O . GLU A 1 203 ? 17.164 13.278 1.574 1.00 98.44 203 GLU A O 1
ATOM 1606 N N . ALA A 1 204 ? 15.137 13.847 2.357 1.00 98.12 204 ALA A N 1
ATOM 1607 C CA . ALA A 1 204 ? 14.708 12.473 2.616 1.00 98.12 204 ALA A CA 1
ATOM 1608 C C . ALA A 1 204 ? 14.632 11.639 1.328 1.00 98.12 204 ALA A C 1
ATOM 1610 O O . ALA A 1 204 ? 15.096 10.505 1.277 1.00 98.12 204 ALA A O 1
ATOM 1611 N N . CYS A 1 205 ? 14.108 12.208 0.241 1.00 98.62 205 CYS A N 1
ATOM 1612 C CA . CYS A 1 205 ? 14.071 11.532 -1.055 1.00 98.62 205 CYS A CA 1
ATOM 1613 C C . CYS A 1 205 ? 15.478 11.263 -1.612 1.00 98.62 205 CYS A C 1
ATOM 1615 O O . CYS A 1 205 ? 15.718 10.206 -2.202 1.00 98.62 205 CYS A O 1
ATOM 1617 N N . TYR A 1 206 ? 16.405 12.207 -1.432 1.00 98.56 206 TYR A N 1
ATOM 1618 C CA . TYR A 1 206 ? 17.804 12.047 -1.825 1.00 98.56 206 TYR A CA 1
ATOM 1619 C C . TYR A 1 206 ? 18.469 10.905 -1.052 1.00 98.56 206 TYR A C 1
ATOM 1621 O O . TYR A 1 206 ? 19.090 10.027 -1.655 1.00 98.56 206 TYR A O 1
ATOM 1629 N N . ASP A 1 207 ? 18.316 10.903 0.269 1.00 98.62 207 ASP A N 1
ATOM 1630 C CA . ASP A 1 207 ? 18.904 9.887 1.133 1.00 98.62 207 ASP A CA 1
ATOM 1631 C C . ASP A 1 207 ? 18.288 8.501 0.886 1.00 98.62 207 ASP A C 1
ATOM 1633 O O . ASP A 1 207 ? 19.023 7.534 0.684 1.00 98.62 207 ASP A O 1
ATOM 1637 N N . PHE A 1 208 ? 16.960 8.412 0.752 1.00 98.75 208 PHE A N 1
ATOM 1638 C CA . PHE A 1 208 ? 16.281 7.177 0.359 1.00 98.75 208 PHE A CA 1
ATOM 1639 C C . PHE A 1 208 ? 16.821 6.622 -0.960 1.00 98.75 208 PHE A C 1
ATOM 1641 O O . PHE A 1 208 ? 17.141 5.439 -1.052 1.00 98.75 208 PHE A O 1
ATOM 1648 N N . ALA A 1 209 ? 16.940 7.463 -1.994 1.00 98.75 209 ALA A N 1
ATOM 1649 C CA . ALA A 1 209 ? 17.452 7.030 -3.290 1.00 98.75 209 ALA A CA 1
ATOM 1650 C C . ALA A 1 209 ? 18.896 6.519 -3.177 1.00 98.75 209 ALA A C 1
ATOM 1652 O O . ALA A 1 209 ? 19.232 5.486 -3.754 1.00 98.75 209 ALA A O 1
ATOM 1653 N N . LYS A 1 210 ? 19.743 7.194 -2.396 1.00 98.56 210 LYS A N 1
ATOM 1654 C CA . LYS A 1 210 ? 21.110 6.734 -2.143 1.00 98.56 210 LYS A CA 1
ATOM 1655 C C . LYS A 1 210 ? 21.121 5.347 -1.489 1.00 98.56 210 LYS A C 1
ATOM 1657 O O . LYS A 1 210 ? 21.770 4.446 -2.014 1.00 98.56 210 LYS A O 1
ATOM 1662 N N . GLN A 1 211 ? 20.371 5.155 -0.405 1.00 98.62 211 GLN A N 1
ATOM 1663 C CA . GLN A 1 211 ? 20.324 3.871 0.301 1.00 98.62 211 GLN A CA 1
ATOM 1664 C C . GLN A 1 211 ? 19.692 2.762 -0.556 1.00 98.62 211 GLN A C 1
ATOM 1666 O O . GLN A 1 211 ? 20.162 1.627 -0.556 1.00 98.62 211 GLN A O 1
ATOM 1671 N N . PHE A 1 212 ? 18.669 3.087 -1.350 1.00 98.62 212 PHE A N 1
ATOM 1672 C CA . PHE A 1 212 ? 18.071 2.142 -2.292 1.00 98.62 212 PHE A CA 1
ATOM 1673 C C . PHE A 1 212 ? 19.092 1.682 -3.342 1.00 98.62 212 PHE A C 1
ATOM 1675 O O . PHE A 1 212 ? 19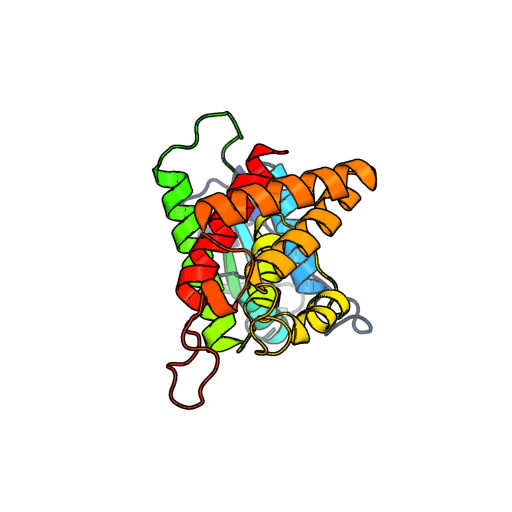.141 0.503 -3.691 1.00 98.62 212 PHE A O 1
ATOM 1682 N N . GLU A 1 213 ? 19.909 2.591 -3.878 1.00 98.38 213 GLU A N 1
ATOM 1683 C CA . GLU A 1 213 ? 20.961 2.213 -4.825 1.00 98.38 213 GLU A CA 1
ATOM 1684 C C . GLU A 1 213 ? 22.049 1.355 -4.170 1.00 98.38 213 GLU A C 1
ATOM 1686 O O . GLU A 1 213 ? 22.529 0.419 -4.807 1.00 98.38 21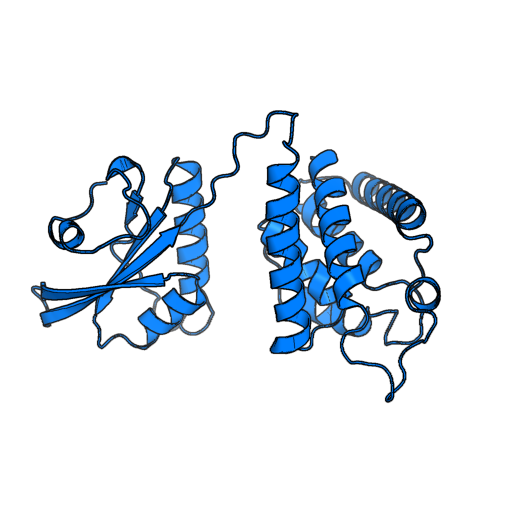3 GLU A O 1
ATOM 1691 N N . GLU A 1 214 ? 22.401 1.625 -2.913 1.00 98.06 214 GLU A N 1
ATOM 1692 C CA . GLU A 1 214 ? 23.349 0.808 -2.147 1.00 98.06 214 GLU A CA 1
ATOM 1693 C C . GLU A 1 214 ? 22.818 -0.620 -1.910 1.00 98.06 214 GLU A C 1
ATOM 1695 O O . GLU A 1 214 ? 23.561 -1.580 -2.116 1.00 98.06 214 GLU A O 1
ATOM 1700 N N . GLU A 1 215 ? 21.535 -0.771 -1.566 1.00 98.00 215 GLU A N 1
ATOM 1701 C CA . GLU A 1 215 ? 20.905 -2.073 -1.290 1.00 98.00 215 GLU A CA 1
ATOM 1702 C C . GLU A 1 215 ? 20.606 -2.877 -2.569 1.00 98.00 215 GLU A C 1
ATOM 1704 O O . GLU A 1 215 ? 20.917 -4.065 -2.674 1.00 98.00 215 GLU A O 1
ATOM 1709 N N . PHE A 1 216 ? 20.007 -2.242 -3.581 1.00 97.06 216 PHE A N 1
ATOM 1710 C CA . PHE A 1 216 ? 19.516 -2.931 -4.784 1.00 97.06 216 PHE A CA 1
ATOM 1711 C C . PHE A 1 216 ? 20.464 -2.818 -5.988 1.00 97.06 216 PHE A C 1
ATOM 1713 O O . PHE A 1 216 ? 20.248 -3.461 -7.019 1.00 97.06 216 PHE A O 1
ATOM 1720 N N . GLY A 1 217 ? 21.515 -2.005 -5.887 1.00 97.38 217 GLY A N 1
ATOM 1721 C CA . GLY A 1 217 ? 22.567 -1.841 -6.892 1.00 97.38 217 GLY A CA 1
ATOM 1722 C C . GLY A 1 217 ? 22.247 -0.877 -8.040 1.00 97.38 217 GLY A C 1
ATOM 1723 O O . GLY A 1 217 ? 23.127 -0.592 -8.856 1.00 97.38 217 GLY A O 1
ATOM 1724 N N . SER A 1 218 ? 21.008 -0.385 -8.172 1.00 97.88 218 SER A N 1
ATOM 1725 C CA . SER A 1 218 ? 20.675 0.679 -9.129 1.00 97.88 218 SER A CA 1
ATOM 1726 C C . SER A 1 218 ? 19.300 1.297 -8.895 1.00 97.88 218 SER A C 1
ATOM 1728 O O . SER A 1 218 ? 18.347 0.603 -8.558 1.00 97.88 218 SER A O 1
ATOM 1730 N N . LEU A 1 219 ? 19.150 2.570 -9.265 1.00 98.38 219 LEU A N 1
ATOM 1731 C CA . LEU A 1 219 ? 17.840 3.223 -9.412 1.00 98.38 219 LEU A CA 1
ATOM 1732 C C . LEU A 1 219 ? 17.130 2.924 -10.745 1.00 98.38 219 LEU A C 1
ATOM 1734 O O . LEU A 1 219 ? 15.969 3.293 -10.938 1.00 98.38 219 LEU A O 1
ATOM 1738 N N . ARG A 1 220 ? 17.811 2.281 -11.703 1.00 98.06 220 ARG A N 1
ATOM 1739 C CA . ARG A 1 220 ? 17.287 2.054 -13.060 1.00 98.06 220 ARG A CA 1
ATOM 1740 C C . ARG A 1 220 ? 16.636 0.686 -13.207 1.00 98.06 220 ARG A C 1
ATOM 1742 O O . ARG A 1 220 ? 17.258 -0.347 -12.968 1.00 98.06 220 ARG A O 1
ATOM 1749 N N . CYS A 1 221 ? 15.420 0.671 -13.743 1.00 98.00 221 CYS A N 1
ATOM 1750 C CA . CYS A 1 221 ? 14.665 -0.540 -14.035 1.00 98.00 221 CYS A CA 1
ATOM 1751 C C . CYS A 1 221 ? 15.431 -1.491 -14.962 1.00 98.00 221 CYS A C 1
ATOM 1753 O O . CYS A 1 221 ? 15.470 -2.681 -14.684 1.00 98.00 221 CYS A O 1
ATOM 1755 N N . CYS A 1 222 ? 16.112 -0.997 -16.002 1.00 96.50 222 CYS A N 1
ATOM 1756 C CA . CYS A 1 222 ? 16.899 -1.857 -16.898 1.00 96.50 222 CYS A CA 1
ATOM 1757 C C . CYS A 1 222 ? 18.114 -2.524 -16.231 1.00 96.50 222 CYS A C 1
ATOM 1759 O O . CYS A 1 222 ? 18.669 -3.470 -16.781 1.00 96.50 222 CYS A O 1
ATOM 1761 N N . ARG A 1 223 ? 18.548 -2.041 -15.061 1.00 97.06 223 ARG A N 1
ATOM 1762 C CA . ARG A 1 223 ? 19.609 -2.676 -14.269 1.00 97.06 223 ARG A CA 1
ATOM 1763 C C . ARG A 1 223 ? 19.039 -3.716 -13.311 1.00 97.06 223 ARG A C 1
ATOM 1765 O O . ARG A 1 223 ? 19.607 -4.794 -13.204 1.00 97.06 223 ARG A O 1
ATOM 1772 N N . LEU A 1 224 ? 17.900 -3.416 -12.690 1.00 95.00 224 LEU A N 1
ATOM 1773 C CA . LEU A 1 224 ? 17.218 -4.321 -11.758 1.00 95.00 224 LEU A CA 1
ATOM 1774 C C . LEU A 1 224 ? 16.435 -5.443 -12.462 1.00 95.00 224 LEU A C 1
ATOM 1776 O O . LEU A 1 224 ? 16.283 -6.535 -11.926 1.00 95.00 224 LEU A O 1
ATOM 1780 N N . ARG A 1 225 ? 15.959 -5.186 -13.684 1.00 94.06 225 ARG A N 1
ATOM 1781 C CA . ARG A 1 225 ? 15.299 -6.139 -14.580 1.00 94.06 225 ARG A CA 1
ATOM 1782 C C . ARG A 1 225 ? 16.000 -6.131 -15.948 1.00 94.06 225 ARG A C 1
ATOM 1784 O O . ARG A 1 225 ? 15.507 -5.519 -16.900 1.00 94.06 225 ARG A O 1
ATOM 1791 N N . PRO A 1 226 ? 17.151 -6.813 -16.074 1.00 90.25 226 PRO A N 1
ATOM 1792 C CA . PRO A 1 226 ? 17.990 -6.743 -17.271 1.00 90.25 226 PRO A CA 1
ATOM 1793 C C . PRO A 1 226 ? 17.364 -7.381 -18.515 1.00 90.25 226 PRO A C 1
ATOM 1795 O O . PRO A 1 226 ? 17.737 -7.025 -19.629 1.00 90.25 226 PRO A O 1
ATOM 1798 N N . THR A 1 227 ? 16.394 -8.288 -18.360 1.00 89.06 227 THR A N 1
ATOM 1799 C CA . THR A 1 227 ? 15.708 -8.931 -19.495 1.00 89.06 227 THR A CA 1
ATOM 1800 C C . THR A 1 227 ? 14.671 -8.029 -20.173 1.00 89.06 227 THR A C 1
ATOM 1802 O O . THR A 1 227 ? 14.115 -8.403 -21.204 1.00 89.06 227 THR A O 1
ATOM 1805 N N . GLY A 1 228 ? 14.414 -6.829 -19.637 1.00 89.38 228 GLY A N 1
ATOM 1806 C CA . GLY A 1 228 ? 13.414 -5.914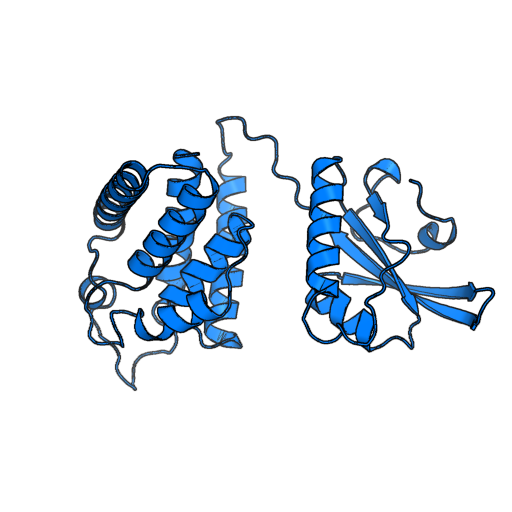 -20.181 1.00 89.38 228 GLY A CA 1
ATOM 1807 C C . GLY A 1 228 ? 11.995 -6.463 -20.034 1.00 89.38 228 GLY A C 1
ATOM 1808 O O . GLY A 1 228 ? 11.703 -7.150 -19.066 1.00 89.38 228 GLY A O 1
ATOM 1809 N N . PHE A 1 229 ? 11.100 -6.119 -20.964 1.00 90.56 229 PHE A N 1
ATOM 1810 C CA . PHE A 1 229 ? 9.671 -6.454 -20.904 1.00 90.56 229 PHE A CA 1
ATOM 1811 C C . PHE A 1 229 ? 9.227 -7.211 -22.162 1.00 90.56 229 PHE A C 1
ATOM 1813 O O . PHE A 1 229 ? 8.500 -6.674 -23.003 1.00 90.56 229 PHE A O 1
ATOM 1820 N N . SER A 1 230 ? 9.679 -8.455 -22.306 1.00 88.81 230 SER A N 1
ATOM 1821 C CA . SER A 1 230 ? 9.313 -9.305 -23.442 1.00 88.81 230 SER A CA 1
ATOM 1822 C C . SER A 1 230 ? 7.935 -9.943 -23.257 1.00 88.81 230 SER A C 1
ATOM 1824 O O . SER A 1 230 ? 7.504 -10.212 -22.140 1.00 88.81 230 SER A O 1
ATOM 1826 N N . LYS A 1 231 ? 7.256 -10.261 -24.367 1.00 86.31 231 LYS A N 1
ATOM 1827 C CA . LYS A 1 231 ? 6.020 -11.068 -24.347 1.00 86.31 231 LYS A CA 1
ATOM 1828 C C . LYS A 1 231 ? 6.257 -12.517 -23.906 1.00 86.31 231 LYS A C 1
ATOM 1830 O O . LYS A 1 231 ? 5.307 -13.181 -23.518 1.00 86.31 231 LYS A O 1
ATOM 1835 N N . ASN A 1 232 ? 7.499 -12.991 -24.004 1.00 89.06 232 ASN A N 1
ATOM 1836 C CA . ASN A 1 232 ? 7.890 -14.342 -23.600 1.00 89.06 232 ASN A CA 1
ATOM 1837 C C . ASN A 1 232 ? 8.372 -14.401 -22.144 1.00 89.06 232 ASN A C 1
ATOM 1839 O O . ASN A 1 232 ? 8.677 -15.489 -21.660 1.00 89.06 232 ASN A O 1
ATOM 1843 N N . ASP A 1 233 ? 8.493 -13.253 -21.469 1.00 87.56 233 ASP A N 1
ATOM 1844 C CA . ASP A 1 233 ? 8.856 -13.241 -20.058 1.00 87.56 233 ASP A CA 1
ATOM 1845 C C . ASP A 1 233 ? 7.713 -13.848 -19.234 1.00 87.56 233 ASP A C 1
ATOM 1847 O O . ASP A 1 233 ? 6.540 -13.620 -19.551 1.00 87.56 233 ASP A O 1
ATOM 1851 N N . PRO A 1 234 ? 8.030 -14.557 -18.139 1.00 89.06 234 PRO A N 1
ATOM 1852 C CA . PRO A 1 234 ? 7.040 -14.869 -17.124 1.00 89.06 234 PRO A CA 1
ATOM 1853 C C . PRO A 1 234 ? 6.292 -13.601 -16.674 1.00 89.06 234 PRO A C 1
ATOM 1855 O O . PRO A 1 234 ? 6.893 -12.519 -16.585 1.00 89.06 234 PRO A O 1
ATOM 1858 N N . PRO A 1 235 ? 4.986 -13.700 -16.379 1.00 87.00 235 PRO A N 1
ATOM 1859 C CA . PRO A 1 235 ? 4.245 -12.577 -15.825 1.00 87.00 235 PRO A CA 1
ATOM 1860 C C . PRO A 1 235 ? 4.838 -12.165 -14.470 1.00 87.00 235 PRO A C 1
ATOM 1862 O O . PRO A 1 235 ? 5.476 -12.959 -13.782 1.00 87.00 235 PRO A O 1
ATOM 1865 N N . HIS A 1 236 ? 4.650 -10.893 -14.112 1.00 90.88 236 HIS A N 1
ATOM 1866 C CA . HIS A 1 236 ? 4.960 -10.357 -12.781 1.00 90.88 236 HIS A CA 1
ATOM 1867 C C . HIS A 1 236 ? 6.390 -10.619 -12.262 1.00 90.88 236 HIS A C 1
ATOM 1869 O O . HIS A 1 236 ? 6.618 -10.666 -11.062 1.00 90.88 236 HIS A O 1
ATOM 1875 N N . MET A 1 237 ? 7.397 -10.687 -13.142 1.00 93.44 237 MET A N 1
ATOM 1876 C CA . MET A 1 237 ? 8.813 -10.909 -12.773 1.00 93.44 237 MET A CA 1
ATOM 1877 C C . MET A 1 237 ? 9.375 -9.968 -11.687 1.00 93.44 237 MET A C 1
ATOM 1879 O O . MET A 1 237 ? 10.379 -10.285 -11.056 1.00 93.44 237 MET A O 1
ATOM 1883 N N . CYS A 1 238 ? 8.759 -8.800 -11.476 1.00 96.56 238 CYS A N 1
ATOM 1884 C CA . CYS A 1 238 ? 9.153 -7.859 -10.428 1.00 96.56 238 CYS A CA 1
ATOM 1885 C C . CYS A 1 238 ? 8.575 -8.191 -9.040 1.00 96.56 238 CYS A C 1
ATOM 1887 O O . CYS A 1 238 ? 8.917 -7.492 -8.092 1.00 96.56 238 CYS A O 1
ATOM 1889 N N . GLU A 1 239 ? 7.712 -9.199 -8.894 1.00 97.69 239 GLU A N 1
ATOM 1890 C CA . GLU A 1 239 ? 6.974 -9.511 -7.659 1.00 97.69 239 GLU A CA 1
ATOM 1891 C C . GLU A 1 239 ? 7.905 -9.662 -6.449 1.00 97.69 239 GLU A C 1
ATOM 1893 O O . GLU A 1 239 ? 7.819 -8.883 -5.501 1.00 97.69 239 GLU A O 1
ATOM 1898 N N . GLN A 1 240 ? 8.871 -10.584 -6.516 1.00 96.44 240 GLN A N 1
ATOM 1899 C CA . GLN A 1 240 ? 9.803 -10.824 -5.408 1.00 96.44 240 GLN A CA 1
ATOM 1900 C C . GLN A 1 240 ? 10.643 -9.588 -5.068 1.00 96.44 240 GLN A C 1
ATOM 1902 O O . GLN A 1 240 ? 10.890 -9.298 -3.899 1.00 96.44 240 GLN A O 1
ATOM 1907 N N . LEU A 1 241 ? 11.089 -8.848 -6.089 1.00 97.88 241 LEU A N 1
ATOM 1908 C CA . LEU A 1 241 ? 11.846 -7.615 -5.882 1.00 97.88 241 LEU A CA 1
ATOM 1909 C C . LEU A 1 241 ? 10.969 -6.526 -5.249 1.00 97.88 241 LEU A C 1
ATOM 1911 O O . LEU A 1 241 ? 11.458 -5.749 -4.437 1.00 97.88 241 LEU A O 1
ATOM 1915 N N . THR A 1 242 ? 9.677 -6.498 -5.579 1.00 98.69 242 THR A N 1
ATOM 1916 C CA . THR A 1 242 ? 8.715 -5.558 -4.993 1.00 98.69 242 THR A CA 1
ATOM 1917 C C . THR A 1 242 ? 8.520 -5.831 -3.512 1.00 98.69 242 THR A C 1
ATOM 1919 O O . THR A 1 242 ? 8.594 -4.888 -2.736 1.00 98.69 242 THR A O 1
ATOM 1922 N N . GLY A 1 243 ? 8.351 -7.094 -3.102 1.00 98.44 243 GLY A N 1
ATOM 1923 C CA . GLY A 1 243 ? 8.240 -7.448 -1.680 1.00 98.44 243 GLY A CA 1
ATOM 1924 C C . GLY A 1 243 ? 9.441 -6.959 -0.867 1.00 98.44 243 GLY A C 1
ATOM 1925 O O . GLY A 1 243 ? 9.280 -6.264 0.136 1.00 98.44 243 GLY A O 1
ATOM 1926 N N . LYS A 1 244 ? 10.658 -7.205 -1.372 1.00 98.19 244 LYS A N 1
ATOM 1927 C CA . LYS A 1 244 ? 11.900 -6.709 -0.752 1.00 98.19 244 LYS A CA 1
ATOM 1928 C C . LYS A 1 244 ? 11.968 -5.182 -0.701 1.00 98.19 244 LYS A C 1
ATOM 1930 O O . LYS A 1 244 ? 12.292 -4.623 0.338 1.00 98.19 244 LYS A O 1
ATOM 1935 N N . ALA A 1 245 ? 11.655 -4.509 -1.808 1.00 98.56 245 ALA A N 1
ATOM 1936 C CA . ALA A 1 245 ? 11.711 -3.052 -1.894 1.00 98.56 245 ALA A CA 1
ATOM 1937 C C . ALA A 1 245 ? 10.665 -2.361 -1.008 1.00 98.56 245 ALA A C 1
ATOM 1939 O O . ALA A 1 245 ? 10.952 -1.307 -0.443 1.00 98.56 245 ALA A O 1
ATOM 1940 N N . VAL A 1 246 ? 9.471 -2.942 -0.863 1.00 98.75 246 VAL A N 1
ATOM 1941 C CA . VAL A 1 246 ? 8.434 -2.439 0.048 1.00 98.75 246 VAL A CA 1
ATOM 1942 C C . VAL A 1 246 ? 8.880 -2.590 1.498 1.00 98.75 246 VAL A C 1
ATOM 1944 O O . VAL A 1 246 ? 8.776 -1.619 2.239 1.00 98.75 246 VAL A O 1
ATOM 1947 N N . LEU A 1 247 ? 9.422 -3.751 1.889 1.00 98.00 247 LEU A N 1
ATOM 1948 C CA . LEU A 1 247 ? 9.952 -3.951 3.242 1.00 98.00 247 LEU A CA 1
ATOM 1949 C C . LEU A 1 247 ? 11.085 -2.964 3.549 1.00 98.00 247 LEU A C 1
ATOM 1951 O O . LEU A 1 247 ? 11.026 -2.270 4.556 1.00 98.00 247 LEU A O 1
ATOM 1955 N N . PHE A 1 248 ? 12.044 -2.823 2.632 1.00 98.31 248 PHE A N 1
ATOM 1956 C CA . PHE A 1 248 ? 13.117 -1.835 2.745 1.00 98.31 248 PHE A CA 1
ATOM 1957 C C . PHE A 1 248 ? 12.573 -0.406 2.899 1.00 98.31 248 PHE A C 1
ATOM 1959 O O . PHE A 1 248 ? 13.021 0.352 3.752 1.00 98.31 248 PHE A O 1
ATOM 1966 N N . SER A 1 249 ? 11.574 -0.033 2.093 1.00 98.50 249 SER A N 1
ATOM 1967 C CA . SER A 1 249 ? 10.966 1.302 2.162 1.00 98.50 249 SER A CA 1
ATOM 1968 C C . SER A 1 249 ? 10.231 1.527 3.481 1.00 98.50 249 SER A C 1
ATOM 1970 O O . SER A 1 249 ? 10.306 2.614 4.044 1.00 98.50 249 SER A O 1
ATOM 1972 N N . TYR A 1 250 ? 9.548 0.501 3.988 1.00 97.06 250 TYR A N 1
ATOM 1973 C CA . TYR A 1 250 ? 8.909 0.530 5.296 1.00 97.06 250 TYR A CA 1
ATOM 1974 C C . TYR A 1 250 ? 9.936 0.729 6.418 1.00 97.06 250 TYR A C 1
ATOM 1976 O O . TYR A 1 250 ? 9.762 1.615 7.251 1.00 97.06 250 TYR A O 1
ATOM 1984 N N . GLU A 1 251 ? 11.030 -0.034 6.410 1.00 95.56 251 GLU A N 1
ATOM 1985 C CA . GLU A 1 251 ? 12.103 0.075 7.405 1.00 95.56 251 GLU A CA 1
ATOM 1986 C C . GLU A 1 251 ? 12.793 1.444 7.361 1.00 95.56 251 GLU A C 1
ATOM 1988 O O . GLU A 1 251 ? 12.994 2.057 8.409 1.00 95.56 251 GLU A O 1
ATOM 1993 N N . TYR A 1 252 ? 13.085 1.958 6.161 1.00 96.81 252 TYR A N 1
ATOM 1994 C CA . TYR A 1 252 ? 13.652 3.294 5.970 1.00 96.81 252 TYR A CA 1
ATOM 1995 C C . TYR A 1 252 ? 12.772 4.386 6.585 1.00 96.81 252 TYR A C 1
ATOM 1997 O O . TYR A 1 252 ? 13.247 5.218 7.363 1.00 96.81 252 TYR A O 1
ATOM 2005 N N . ILE A 1 253 ? 11.480 4.379 6.236 1.00 95.69 253 ILE A N 1
ATOM 2006 C CA . ILE A 1 253 ? 10.534 5.384 6.717 1.00 95.69 253 ILE A CA 1
ATOM 2007 C C . ILE A 1 253 ? 10.406 5.259 8.234 1.00 95.69 253 ILE A C 1
ATOM 2009 O O . ILE A 1 253 ? 10.568 6.254 8.926 1.00 95.69 253 ILE A O 1
ATOM 2013 N N . ASN A 1 254 ? 10.198 4.051 8.763 1.00 89.12 254 ASN A N 1
ATOM 2014 C CA . ASN A 1 254 ? 10.011 3.834 10.197 1.00 89.12 254 ASN A CA 1
ATOM 2015 C C . ASN A 1 254 ? 11.255 4.195 11.030 1.00 89.12 254 ASN A C 1
ATOM 2017 O O . ASN A 1 254 ? 11.121 4.633 12.165 1.00 89.12 254 ASN A O 1
ATOM 2021 N N . GLY A 1 255 ? 12.462 4.047 10.475 1.00 85.50 255 GLY A N 1
ATOM 2022 C CA . GLY A 1 255 ? 13.700 4.512 11.110 1.00 85.50 255 GLY A CA 1
ATOM 2023 C C . GLY A 1 255 ? 13.881 6.036 11.106 1.00 85.50 255 GLY A C 1
ATOM 2024 O O . GLY A 1 255 ? 14.768 6.539 11.794 1.00 85.50 255 GLY A O 1
ATOM 2025 N N . SER A 1 256 ? 13.061 6.754 10.336 1.00 78.19 256 SER A N 1
ATOM 2026 C CA . SER A 1 256 ? 13.115 8.208 10.150 1.00 78.19 256 SER A CA 1
ATOM 2027 C C . SER A 1 256 ? 11.952 8.963 10.819 1.00 78.19 256 SER A C 1
ATOM 2029 O O . SER A 1 256 ? 11.945 10.198 10.787 1.00 78.19 256 SER A O 1
ATOM 2031 N N . LEU A 1 257 ? 10.975 8.240 11.386 1.00 75.19 257 LEU A N 1
ATOM 2032 C CA . LEU A 1 257 ? 9.865 8.775 12.191 1.00 75.19 257 LEU A CA 1
ATOM 2033 C C . LEU A 1 257 ? 10.291 8.992 13.648 1.00 75.19 257 LEU A C 1
ATOM 2035 O O . LEU A 1 257 ? 9.886 10.037 14.209 1.00 75.19 257 LEU A O 1
#

Foldseek 3Di:
DFDDPVCVPWDDPDPDDRQQEAEDEDDDDDPVCPPVLVSLVVVVVVLVVSLVSNHFKYKYKDFPPPVVVVVSCVVSVKDWTDKDFDQDPVPGTGIMIMTMDTRPRPDPDDPDDDPVNLVVLLVVLLVQLCCCCPVVVDALLLSLLVLLCVVVVPDDDVVLSVVLRCQCLRNLPFAFHSLLVNLLSNLVSVVVVVVDDPVVSVVLSVVLLVVCCVVQVDRTRCVNPVVTDDPPDDGPPCSVVSSVSSSVSSVSVVVVD

Sequence (257 aa):
MSQGDDYKAIEWQDDLENDQVATVHLLAICPGYQGRSLGIRILEEAEEIAGRNGKKALRLDALKTNIPARRMYEKAGFSYKGEQRLYAENTGMTDFLFYERSIFTDVQTGPTGSGRDTELMKEYIDKRVHKLYWDEDLNCARTTLICLSELFKVPLEEQVLSSAIGLHGAGKYGAQCGLVEGSLMFIGILYQSMEKTENDIVEACYDFAKQFEEEFGSLRCCRLRPTGFSKNDPPHMCEQLTGKAVLFSYEYINGSL

Secondary structure (DSSP, 8-state):
----GGGGGS--SS---GGGEEE-------GGGTTSSHHHHHHHHHHHHHHHTT-SEEEEEEETT-HHHHHHHHHTTPEEEEEEEEEETTTEEEEEEEEEEE--PPP---S---HHHHHHHHHHHHHHHHHHHHTT---HHHHHHHHHHHHTT----HHHHHHGGGTTTTTTTSSB-HHHHHHHHHHHHHHHHTT--HHHHHHHHHHHHHHHHHHHS-SBHHHHSTT-S-TTSPTTTTHHHHHHHHHHHHHHHHTT-

Radius of gyration: 21.68 Å; chains: 1; bounding box: 63×41×52 Å